Protein AF-A0A8T4VTH8-F1 (afdb_monomer_lite)

Foldseek 3Di:
DDPDPDDDDWDWDDPDPPDTHTPDDDFAKDWDWDDDPPDIDTDIDTPVDDDDDDDRPQWAAEAEFEAEQVRHGDDWDKWKDDPNHTDPDRTHHFAKIKIFTHDPRHTFWIFIATDPHHDYDYWYGHDDDCCLVVQLVVLVVVLVVVCVVCVVPDDLLVNLLSLLLSLLSSLQSDFFKKKWFDDDQKTKIWTAHLVQGWIWIWMDHVRGTGTDTDPDPVVSSVLSPVLNVLSNVLSVLSVVCVVVVDPVSLVVSLVSLVVSLVSCLVVLQVVCCVQPNGQWDWDFGQDDGRRDPDSDRTGMTMYTDSSSVSSVSSSVSSVVSCVVVVVVVVVVVVVVPDDD

pLDDT: mean 85.67, std 11.1, range [41.66, 98.31]

Radius of gyration: 31.16 Å; chains: 1; bounding box: 77×47×112 Å

Sequence (340 aa):
SSQMDTPMLLQADSDGDGRYHYTGLPAGPYTLRIRYKSYLHEQQIDVPAGTVQVTFPAAYTLDIACRNRRGLPQPCSISITRQGRPVETGRLPPGRYHVTASDNGDVIGERDIYVTGDTAIIMVTSRQPLYPLAGTLAVILAAGIALYFMRRRLTLQRVLLVAAMALLLMSPLHAWWQLDGSQGNTDVASHVYLLPAGMVTVGTAPGYTGGSVADLPGLFYTMGTAVAGLVIFAAGLLAAYWLYRRTWLPPLALGVAVAAVVAFTMGMSLASEVLTGDLWGTGTVAISLPGLDGDGSLNASWNPALGFWLAVLGTASLVMAFHGHITAMLGWLRRRIPTF

Structure (mmCIF, N/CA/C/O backbone):
data_AF-A0A8T4VTH8-F1
#
_entry.id   AF-A0A8T4VTH8-F1
#
loop_
_atom_site.group_PDB
_atom_site.id
_atom_site.type_symbol
_atom_site.label_atom_id
_atom_site.label_alt_id
_atom_site.label_comp_id
_atom_site.label_asym_id
_atom_site.label_entity_id
_atom_site.label_seq_id
_atom_site.pdbx_PDB_ins_code
_atom_site.Cartn_x
_atom_site.Cartn_y
_atom_site.Cartn_z
_atom_site.occupancy
_atom_site.B_iso_or_equiv
_atom_site.auth_seq_id
_atom_site.auth_comp_id
_atom_site.auth_asym_id
_atom_site.auth_atom_id
_atom_site.pdbx_PDB_model_num
ATOM 1 N N . SER A 1 1 ? 44.410 -27.448 -48.598 1.00 41.66 1 SER A N 1
ATOM 2 C CA . SER A 1 1 ? 44.704 -26.006 -48.556 1.00 41.66 1 SER A CA 1
ATOM 3 C C . SER A 1 1 ? 44.127 -25.467 -47.261 1.00 41.66 1 SER A C 1
ATOM 5 O O . SER A 1 1 ? 42.921 -25.284 -47.179 1.00 41.66 1 SER A O 1
ATOM 7 N N . SER A 1 2 ? 44.948 -25.397 -46.212 1.00 48.06 2 SER A N 1
ATOM 8 C CA . SER A 1 2 ? 44.557 -25.080 -44.829 1.00 48.06 2 SER A CA 1
ATOM 9 C C . SER A 1 2 ? 45.268 -23.801 -44.382 1.00 48.06 2 SER A C 1
ATOM 11 O O . SER A 1 2 ? 46.246 -23.836 -43.638 1.00 48.06 2 SER A O 1
ATOM 13 N N . GLN A 1 3 ? 44.831 -22.663 -44.910 1.00 47.44 3 GLN A N 1
ATOM 14 C CA . GLN A 1 3 ? 45.305 -21.355 -44.466 1.00 47.44 3 GLN A CA 1
ATOM 15 C C . GLN A 1 3 ? 44.106 -20.436 -44.276 1.00 47.44 3 GLN A C 1
ATOM 17 O O . GLN A 1 3 ? 43.730 -19.714 -45.188 1.00 47.44 3 GLN A O 1
ATOM 22 N N . MET A 1 4 ? 43.490 -20.515 -43.099 1.00 56.03 4 MET A N 1
ATOM 23 C CA . MET A 1 4 ? 42.764 -19.417 -42.452 1.00 56.03 4 MET A CA 1
ATOM 24 C C . MET A 1 4 ? 42.419 -19.864 -41.020 1.00 56.03 4 MET A C 1
ATOM 26 O O . MET A 1 4 ? 41.263 -20.097 -40.698 1.00 56.03 4 MET A O 1
ATOM 30 N N . ASP A 1 5 ? 43.440 -20.041 -40.172 1.00 50.19 5 ASP A N 1
ATOM 31 C CA . ASP A 1 5 ? 43.258 -20.427 -38.755 1.00 50.19 5 ASP A CA 1
ATOM 32 C C . ASP A 1 5 ? 43.567 -19.293 -37.765 1.00 50.19 5 ASP A C 1
ATOM 34 O O . ASP A 1 5 ? 43.412 -19.464 -36.556 1.00 50.19 5 ASP A O 1
ATOM 38 N N . THR A 1 6 ? 43.972 -18.112 -38.241 1.00 52.88 6 THR A N 1
ATOM 39 C CA . THR A 1 6 ? 44.268 -16.988 -37.346 1.00 52.88 6 THR A CA 1
ATOM 40 C C . THR A 1 6 ? 43.103 -15.999 -37.346 1.00 52.88 6 THR A C 1
ATOM 42 O O . THR A 1 6 ? 42.861 -15.360 -38.373 1.00 52.88 6 THR A O 1
ATOM 45 N N . PRO A 1 7 ? 42.369 -15.838 -36.229 1.00 59.19 7 PRO A N 1
ATOM 46 C CA . PRO A 1 7 ? 41.329 -14.823 -36.131 1.00 59.19 7 PRO A CA 1
ATOM 47 C C . PRO A 1 7 ? 41.965 -13.436 -36.273 1.00 59.19 7 PRO A C 1
ATOM 49 O O . PRO A 1 7 ? 42.786 -13.028 -35.454 1.00 59.19 7 PRO A O 1
ATOM 52 N N . MET A 1 8 ? 41.595 -12.712 -37.329 1.00 66.12 8 MET A N 1
ATOM 53 C CA . MET A 1 8 ? 42.010 -11.327 -37.523 1.00 66.12 8 MET A CA 1
ATOM 54 C C . MET A 1 8 ? 41.044 -10.416 -36.766 1.00 66.12 8 MET A C 1
ATOM 56 O O . MET A 1 8 ? 39.855 -10.361 -37.082 1.00 66.12 8 MET A O 1
ATOM 60 N N . LEU A 1 9 ? 41.545 -9.705 -35.756 1.00 67.00 9 LEU A N 1
ATOM 61 C CA . LEU A 1 9 ? 40.767 -8.677 -35.074 1.00 67.00 9 LEU A CA 1
ATOM 62 C C . LEU A 1 9 ? 40.716 -7.432 -35.966 1.00 67.00 9 LEU A C 1
ATOM 64 O O . LEU A 1 9 ? 41.708 -6.720 -36.098 1.00 67.00 9 LEU A O 1
ATOM 68 N N . LEU A 1 10 ? 39.560 -7.178 -36.573 1.00 69.69 10 LEU A N 1
ATOM 69 C CA . LEU A 1 10 ? 39.281 -5.946 -37.306 1.00 69.69 10 LEU A CA 1
ATOM 70 C C . LEU A 1 10 ? 38.538 -4.970 -36.397 1.00 69.69 10 LEU A C 1
ATOM 72 O O . LEU A 1 10 ? 37.578 -5.350 -35.725 1.00 69.69 10 LEU A O 1
ATOM 76 N N . GLN A 1 11 ? 38.971 -3.713 -36.396 1.00 75.00 11 GLN A N 1
ATOM 77 C CA . GLN A 1 11 ? 38.235 -2.622 -35.766 1.00 75.00 11 GLN A CA 1
ATOM 78 C C . GLN A 1 11 ? 37.429 -1.891 -36.835 1.00 75.00 11 GLN A C 1
ATOM 80 O O . GLN A 1 11 ? 37.908 -1.687 -37.948 1.00 75.00 11 GLN A O 1
ATOM 85 N N . ALA A 1 12 ? 36.186 -1.559 -36.502 1.00 82.38 12 ALA A N 1
ATOM 86 C CA . ALA A 1 12 ? 35.329 -0.766 -37.365 1.00 82.38 12 ALA A CA 1
ATOM 87 C C . ALA A 1 12 ? 35.544 0.717 -37.085 1.00 82.38 12 ALA A C 1
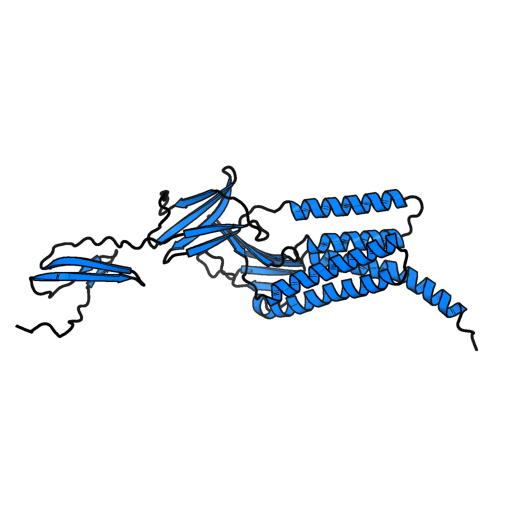ATOM 89 O O . ALA A 1 12 ? 35.584 1.116 -35.918 1.00 82.38 12 ALA A O 1
ATOM 90 N N . ASP A 1 13 ? 35.548 1.523 -38.138 1.00 82.56 13 ASP A N 1
ATOM 91 C CA . ASP A 1 13 ? 35.371 2.961 -38.005 1.00 82.56 13 ASP A CA 1
ATOM 92 C C . ASP A 1 13 ? 33.867 3.240 -37.856 1.00 82.56 13 ASP A C 1
ATOM 94 O O . ASP A 1 13 ? 33.056 2.876 -38.714 1.00 82.56 13 ASP A O 1
ATOM 98 N N . SER A 1 14 ? 33.469 3.810 -36.714 1.00 78.69 14 SER A N 1
ATOM 99 C CA . SER A 1 14 ? 32.072 4.158 -36.426 1.00 78.69 14 SER A CA 1
ATOM 100 C C . SER A 1 14 ? 31.757 5.548 -36.967 1.00 78.69 14 SER A C 1
ATOM 102 O O . SER A 1 14 ? 32.264 6.537 -36.444 1.00 78.69 14 SER A O 1
ATOM 104 N N . ASP A 1 15 ? 30.837 5.624 -37.927 1.00 75.56 15 ASP A N 1
ATOM 105 C CA . ASP A 1 15 ? 30.389 6.880 -38.555 1.00 75.56 15 ASP A CA 1
ATOM 106 C C . ASP A 1 15 ? 29.194 7.533 -37.822 1.00 75.56 15 ASP A C 1
ATOM 108 O O . ASP A 1 15 ? 28.658 8.552 -38.258 1.00 75.56 15 ASP A O 1
ATOM 112 N N . GLY A 1 16 ? 28.742 6.939 -36.709 1.00 68.50 16 GLY A N 1
ATOM 113 C CA . GLY A 1 16 ? 27.515 7.338 -36.009 1.00 68.50 16 GLY A CA 1
ATOM 114 C C . GLY A 1 16 ? 26.250 6.700 -36.605 1.00 68.50 16 GLY A C 1
ATOM 115 O O . GLY A 1 16 ? 26.294 6.014 -37.627 1.00 68.50 16 GLY A O 1
ATOM 116 N N . ASP A 1 17 ? 25.110 6.867 -35.927 1.00 70.88 17 ASP A N 1
ATOM 117 C CA . ASP A 1 17 ? 23.789 6.348 -36.341 1.00 70.88 17 ASP A CA 1
ATOM 118 C C . ASP A 1 17 ? 23.736 4.836 -36.650 1.00 70.88 17 ASP A C 1
ATOM 120 O O . ASP A 1 17 ? 22.959 4.377 -37.485 1.00 70.88 17 ASP A O 1
ATOM 124 N N . GLY A 1 18 ? 24.575 4.037 -35.981 1.00 73.12 18 GLY A N 1
ATOM 125 C CA . GLY A 1 18 ? 24.626 2.584 -36.176 1.00 73.12 18 GLY A CA 1
ATOM 126 C C . GLY A 1 18 ? 25.298 2.137 -37.480 1.00 73.12 18 GLY A C 1
ATOM 127 O O . GLY A 1 18 ? 25.126 0.985 -37.880 1.00 73.12 18 GLY A O 1
ATOM 128 N N . ARG A 1 19 ? 26.062 3.017 -38.143 1.00 82.88 19 ARG A N 1
ATOM 129 C CA . ARG A 1 19 ? 26.871 2.680 -39.322 1.00 82.88 19 ARG A CA 1
ATOM 130 C C . ARG A 1 19 ? 28.311 2.360 -38.930 1.00 82.88 19 ARG A C 1
ATOM 132 O O . ARG A 1 19 ? 28.957 3.119 -38.212 1.00 82.88 19 ARG A O 1
ATOM 139 N N . TYR A 1 20 ? 28.803 1.241 -39.453 1.00 84.81 20 TYR A N 1
ATOM 140 C CA . TYR A 1 20 ? 30.148 0.729 -39.211 1.00 84.81 20 TYR A CA 1
ATOM 141 C C . TYR A 1 20 ? 30.839 0.470 -40.544 1.00 84.81 20 TYR A C 1
ATOM 143 O O . TYR A 1 20 ? 30.285 -0.220 -41.404 1.00 84.81 20 TYR A O 1
ATOM 151 N N . HIS A 1 21 ? 32.041 1.013 -40.707 1.00 86.50 21 HIS A N 1
ATOM 152 C CA . HIS A 1 21 ? 32.856 0.821 -41.896 1.00 86.50 21 HIS A CA 1
ATOM 153 C C . HIS A 1 21 ? 34.046 -0.088 -41.580 1.00 86.50 21 HIS A C 1
ATOM 155 O O . HIS A 1 21 ? 34.779 0.134 -40.619 1.00 86.50 21 HIS A O 1
ATOM 161 N N . TYR A 1 22 ? 34.220 -1.133 -42.390 1.00 85.56 22 TYR A N 1
ATOM 162 C CA . TYR A 1 22 ? 35.311 -2.096 -42.268 1.00 85.56 22 TYR A CA 1
ATOM 163 C C . TYR A 1 22 ? 36.178 -2.033 -43.524 1.00 85.56 22 TYR A C 1
ATOM 165 O O . TYR A 1 22 ? 35.672 -2.189 -44.635 1.00 85.56 22 TYR A O 1
ATOM 173 N N . THR A 1 23 ? 37.484 -1.838 -43.349 1.00 84.75 23 THR A N 1
ATOM 174 C CA . THR A 1 23 ? 38.467 -1.802 -44.442 1.00 84.75 23 THR A CA 1
ATOM 175 C C . THR A 1 23 ? 39.476 -2.948 -44.310 1.00 84.75 23 THR A C 1
ATOM 177 O O . THR A 1 23 ? 39.583 -3.584 -43.263 1.00 84.75 23 THR A O 1
ATOM 180 N N . GLY A 1 24 ? 40.196 -3.263 -45.394 1.00 82.31 24 GLY A N 1
ATOM 181 C CA . GLY A 1 24 ? 41.252 -4.288 -45.374 1.00 82.31 24 GLY A CA 1
ATOM 182 C C . GLY A 1 24 ? 40.765 -5.743 -45.395 1.00 82.31 24 GLY A C 1
ATOM 183 O O . GLY A 1 24 ? 41.539 -6.648 -45.091 1.00 82.31 24 GLY A O 1
ATOM 184 N N . LEU A 1 25 ? 39.503 -5.987 -45.759 1.00 84.06 25 LEU A N 1
ATOM 185 C CA . LEU A 1 25 ? 38.959 -7.333 -45.956 1.00 84.06 25 LEU A CA 1
ATOM 186 C C . LEU A 1 25 ? 39.363 -7.881 -47.342 1.00 84.06 25 LEU A C 1
ATOM 188 O O . LEU A 1 25 ? 39.114 -7.206 -48.346 1.00 84.06 25 LEU A O 1
ATOM 192 N N . PRO A 1 26 ? 39.964 -9.085 -47.432 1.00 85.69 26 PRO A N 1
ATOM 193 C CA . PRO A 1 26 ? 40.165 -9.775 -48.705 1.00 85.69 26 PRO A CA 1
ATOM 194 C C . PRO A 1 26 ? 38.851 -9.977 -49.473 1.00 85.69 26 PRO A C 1
ATOM 196 O O . PRO A 1 26 ? 37.780 -10.073 -48.881 1.00 85.69 26 PRO A O 1
ATOM 199 N N . ALA A 1 27 ? 38.924 -10.059 -50.802 1.00 87.94 27 ALA A N 1
ATOM 200 C CA . ALA A 1 27 ? 37.745 -10.349 -51.611 1.00 87.94 27 ALA A CA 1
ATOM 201 C C . ALA A 1 27 ? 37.334 -11.825 -51.468 1.00 87.94 27 ALA A C 1
ATOM 203 O O . ALA A 1 27 ? 38.181 -12.717 -51.553 1.00 87.94 27 ALA A O 1
ATOM 204 N N . GLY A 1 28 ? 36.042 -12.083 -51.276 1.00 88.81 28 GLY A N 1
ATOM 205 C CA . GLY A 1 28 ? 35.497 -13.430 -51.130 1.00 88.81 28 GLY A CA 1
ATOM 206 C C . GLY A 1 28 ? 34.166 -13.482 -50.371 1.00 88.81 28 GLY A C 1
ATOM 207 O O . GLY A 1 28 ? 33.660 -12.442 -49.947 1.00 88.81 28 GLY A O 1
ATOM 208 N N . PRO A 1 29 ? 33.600 -14.688 -50.195 1.00 88.19 29 PRO A N 1
ATOM 209 C CA . PRO A 1 29 ? 32.389 -14.901 -49.412 1.00 88.19 29 PRO A CA 1
ATOM 210 C C . PRO A 1 29 ? 32.696 -14.897 -47.909 1.00 88.19 29 PRO A C 1
ATOM 212 O O . PRO A 1 29 ? 33.603 -15.586 -47.437 1.00 88.19 29 PRO A O 1
ATOM 215 N N . TYR A 1 30 ? 31.902 -14.153 -47.146 1.00 87.19 30 TYR A N 1
ATOM 216 C CA . TYR A 1 30 ? 31.996 -14.037 -45.694 1.00 87.19 30 TYR A CA 1
ATOM 217 C C . TYR A 1 30 ? 30.654 -14.330 -45.033 1.00 87.19 30 TYR A C 1
ATOM 219 O O . TYR A 1 30 ? 29.592 -13.966 -45.529 1.00 87.19 30 TYR A O 1
ATOM 227 N N . THR A 1 31 ? 30.707 -14.911 -43.835 1.00 87.50 31 THR A N 1
ATOM 228 C CA . THR A 1 31 ? 29.549 -14.987 -42.940 1.00 87.50 31 THR A CA 1
ATOM 229 C C . THR A 1 31 ? 29.622 -13.848 -41.929 1.00 87.50 31 THR A C 1
ATOM 231 O O . THR A 1 31 ? 30.425 -13.881 -40.995 1.00 87.50 31 THR A O 1
ATOM 234 N N . LEU A 1 32 ? 28.772 -12.838 -42.101 1.00 86.62 32 LEU A N 1
ATOM 235 C CA . LEU A 1 32 ? 28.584 -11.769 -41.130 1.00 86.62 32 LEU A CA 1
ATOM 236 C C . LEU A 1 32 ? 27.843 -12.323 -39.913 1.00 86.62 32 LEU A C 1
ATOM 238 O O . LEU A 1 32 ? 26.698 -12.752 -40.033 1.00 86.62 32 LEU A O 1
ATOM 242 N N . ARG A 1 33 ? 28.490 -12.297 -38.744 1.00 85.69 33 ARG A N 1
ATOM 243 C CA . ARG A 1 33 ? 27.917 -12.724 -37.461 1.00 85.69 33 ARG A CA 1
ATOM 244 C C . ARG A 1 33 ? 27.759 -11.531 -36.537 1.00 85.69 33 ARG A C 1
ATOM 246 O O . ARG A 1 33 ? 28.750 -10.952 -36.101 1.00 85.69 33 ARG A O 1
ATOM 253 N N . ILE A 1 34 ? 26.522 -11.194 -36.198 1.00 81.50 34 ILE A N 1
ATOM 254 C CA . ILE A 1 34 ? 26.210 -10.100 -35.276 1.00 81.50 34 ILE A CA 1
ATOM 255 C C . ILE A 1 34 ? 25.543 -10.690 -34.044 1.00 81.50 34 ILE A C 1
ATOM 257 O O . ILE A 1 34 ? 24.504 -11.344 -34.138 1.00 81.50 34 ILE A O 1
ATOM 261 N N . ARG A 1 35 ? 26.148 -10.456 -32.877 1.00 75.56 35 ARG A N 1
ATOM 262 C CA . ARG A 1 35 ? 25.639 -10.937 -31.593 1.00 75.56 35 ARG A CA 1
ATOM 263 C C . ARG A 1 35 ? 25.213 -9.768 -30.714 1.00 75.56 35 ARG A C 1
ATOM 265 O O . ARG A 1 35 ? 26.022 -8.893 -30.426 1.00 75.56 35 ARG A O 1
ATOM 272 N N . TYR A 1 36 ? 23.983 -9.808 -30.213 1.00 72.81 36 TYR A N 1
ATOM 273 C CA . TYR A 1 36 ? 23.517 -8.924 -29.143 1.00 72.81 36 TYR A CA 1
ATOM 274 C C . TYR A 1 36 ? 22.846 -9.761 -28.057 1.00 72.81 36 TYR A C 1
ATOM 276 O O . TYR A 1 36 ? 21.831 -10.418 -28.294 1.00 72.81 36 TYR A O 1
ATOM 284 N N . LYS A 1 37 ? 23.430 -9.750 -26.853 1.00 71.94 37 LYS A N 1
ATOM 285 C CA . LYS A 1 37 ? 23.049 -10.647 -25.750 1.00 71.94 37 LYS A CA 1
ATOM 286 C C . LYS A 1 37 ? 22.968 -12.111 -26.231 1.00 71.94 37 LYS A C 1
ATOM 288 O O . LYS A 1 37 ? 23.992 -12.661 -26.632 1.00 71.94 37 LYS A O 1
ATOM 293 N N . SER A 1 38 ? 21.783 -12.723 -26.188 1.00 66.56 38 SER A N 1
ATOM 294 C CA . SER A 1 38 ? 21.506 -14.105 -26.603 1.00 66.56 38 SER A CA 1
ATOM 295 C C . SER A 1 38 ? 21.157 -14.263 -28.088 1.00 66.56 38 SER A C 1
ATOM 297 O O . SER A 1 38 ? 21.084 -15.392 -28.565 1.00 66.56 38 SER A O 1
ATOM 299 N N . TYR A 1 39 ? 20.949 -13.169 -28.826 1.00 71.00 39 TYR A N 1
ATOM 300 C CA . TYR A 1 39 ? 20.606 -13.216 -30.245 1.00 71.00 39 TYR A CA 1
ATOM 301 C C . TYR A 1 39 ? 21.866 -13.236 -31.103 1.00 71.00 39 TYR A C 1
ATOM 303 O O . TYR A 1 39 ? 22.740 -12.379 -30.954 1.00 71.00 39 TYR A O 1
ATOM 311 N N . LEU A 1 40 ? 21.922 -14.197 -32.023 1.00 79.12 40 LEU A N 1
ATOM 312 C CA . LEU A 1 40 ? 22.928 -14.305 -33.070 1.00 79.12 40 LEU A CA 1
ATOM 313 C C . LEU A 1 40 ? 22.222 -14.176 -34.419 1.00 79.12 40 LEU A C 1
ATOM 315 O O . LEU A 1 40 ? 21.303 -14.937 -34.716 1.00 79.12 40 LEU A O 1
ATOM 319 N N . HIS A 1 41 ? 22.644 -13.206 -35.218 1.00 82.19 41 HIS A N 1
ATOM 320 C CA . HIS A 1 41 ? 22.233 -13.068 -36.605 1.00 82.19 41 HIS A CA 1
ATOM 321 C C . HIS A 1 41 ? 23.410 -13.435 -37.505 1.00 82.19 41 HIS A C 1
ATOM 323 O O . HIS A 1 41 ? 24.512 -12.916 -37.313 1.00 82.19 41 HIS A O 1
ATOM 329 N N . GLU A 1 42 ? 23.174 -14.333 -38.459 1.00 88.31 42 GLU A N 1
ATOM 330 C CA . GLU A 1 42 ? 24.159 -14.745 -39.456 1.00 88.31 42 GLU A CA 1
ATOM 331 C C . GLU A 1 42 ? 23.629 -14.431 -40.857 1.00 88.31 42 GLU A C 1
ATOM 333 O O . GLU A 1 42 ? 22.505 -14.806 -41.192 1.00 88.31 42 GLU A O 1
ATOM 338 N N . GLN A 1 43 ? 24.436 -13.762 -41.678 1.00 88.31 43 GLN A N 1
ATOM 339 C CA . GLN A 1 43 ? 24.115 -13.469 -43.074 1.00 88.31 43 GLN A CA 1
ATOM 340 C C . GLN A 1 43 ? 25.351 -13.693 -43.947 1.00 88.31 43 GLN A C 1
ATOM 342 O O . GLN A 1 43 ? 26.456 -13.303 -43.574 1.00 88.31 43 GLN A O 1
ATOM 347 N N . GLN A 1 44 ? 25.174 -14.307 -45.117 1.00 88.88 44 GLN A N 1
ATOM 348 C CA . GLN A 1 44 ? 26.241 -14.394 -46.115 1.00 88.88 44 GLN A CA 1
ATOM 349 C C . GLN A 1 44 ? 26.367 -13.057 -46.853 1.00 88.88 44 GLN A C 1
ATOM 351 O O . GLN A 1 44 ? 25.362 -12.496 -47.295 1.00 88.88 44 GLN A O 1
ATOM 356 N N . ILE A 1 45 ? 27.592 -12.552 -46.970 1.00 89.62 45 ILE A N 1
ATOM 357 C CA . ILE A 1 45 ? 27.935 -11.344 -47.720 1.00 89.62 45 ILE A CA 1
ATOM 358 C C . ILE A 1 45 ? 29.137 -11.639 -48.618 1.00 89.62 45 ILE A C 1
ATOM 360 O O . ILE A 1 45 ? 30.034 -12.379 -48.223 1.00 89.62 45 ILE A O 1
ATOM 364 N N . ASP A 1 46 ? 29.187 -11.022 -49.791 1.00 89.25 46 ASP A N 1
ATOM 365 C CA . ASP A 1 46 ? 30.350 -11.095 -50.674 1.00 89.25 46 ASP A CA 1
ATOM 366 C C . ASP A 1 46 ? 31.137 -9.792 -50.583 1.00 89.25 46 ASP A C 1
ATOM 368 O O . ASP A 1 46 ? 30.597 -8.715 -50.827 1.00 89.25 46 ASP A O 1
ATOM 372 N N . VAL A 1 47 ? 32.414 -9.876 -50.216 1.00 88.38 47 VAL A N 1
ATOM 373 C CA . VAL A 1 47 ? 33.325 -8.728 -50.180 1.00 88.38 47 VAL A CA 1
ATOM 374 C C . VAL A 1 47 ? 34.090 -8.668 -51.509 1.00 88.38 47 VAL A C 1
ATOM 376 O O . VAL A 1 47 ? 34.624 -9.693 -51.936 1.00 88.38 47 VAL A O 1
ATOM 379 N N . PRO A 1 48 ? 34.201 -7.501 -52.170 1.00 83.31 48 PRO A N 1
ATOM 380 C CA . PRO A 1 48 ? 33.704 -6.191 -51.750 1.00 83.31 48 PRO A CA 1
ATOM 381 C C . PRO A 1 48 ? 32.179 -6.065 -51.875 1.00 83.31 48 PRO A C 1
ATOM 383 O O . PRO A 1 48 ? 31.613 -6.228 -52.953 1.00 83.31 48 PRO A O 1
ATOM 386 N N . ALA A 1 49 ? 31.534 -5.699 -50.768 1.00 75.62 49 ALA A N 1
ATOM 387 C CA . ALA A 1 49 ? 30.135 -5.295 -50.734 1.00 75.62 49 ALA A CA 1
ATOM 388 C C . ALA A 1 49 ? 30.059 -3.764 -50.695 1.00 75.62 49 ALA A C 1
ATOM 390 O O . ALA A 1 49 ? 30.962 -3.105 -50.181 1.00 75.62 49 ALA A O 1
ATOM 391 N N . GLY A 1 50 ? 28.960 -3.200 -51.198 1.00 80.56 50 GLY A N 1
ATOM 392 C CA . GLY A 1 50 ? 28.580 -1.824 -50.876 1.00 80.56 50 GLY A CA 1
ATOM 393 C C . GLY A 1 50 ? 28.075 -1.721 -49.430 1.00 80.56 50 GLY A C 1
ATOM 394 O O . GLY A 1 50 ? 28.632 -2.299 -48.501 1.00 80.56 50 GLY A O 1
ATOM 395 N N . THR A 1 51 ? 26.964 -1.021 -49.216 1.00 81.94 51 THR A N 1
ATOM 396 C CA . THR A 1 51 ? 26.316 -0.969 -47.898 1.00 81.94 51 THR A CA 1
ATOM 397 C C . THR A 1 51 ? 25.454 -2.209 -47.664 1.00 81.94 51 THR A C 1
ATOM 399 O O . THR A 1 51 ? 24.468 -2.424 -48.368 1.00 81.94 51 THR A O 1
ATOM 402 N N . VAL A 1 52 ? 25.782 -2.997 -46.638 1.00 82.94 52 VAL A N 1
ATOM 403 C CA . VAL A 1 52 ? 24.935 -4.102 -46.168 1.00 82.94 52 VAL A CA 1
ATOM 404 C C . VAL A 1 52 ? 23.996 -3.576 -45.085 1.00 82.94 52 VAL A C 1
ATOM 406 O O . VAL A 1 52 ? 24.440 -3.146 -44.024 1.00 82.94 52 VAL A O 1
ATOM 409 N N . GLN A 1 53 ? 22.690 -3.599 -45.354 1.00 81.25 53 GLN A N 1
ATOM 410 C CA . GLN A 1 53 ? 21.667 -3.250 -44.368 1.00 81.25 53 GLN A CA 1
ATOM 411 C C . GLN A 1 53 ? 21.336 -4.477 -43.522 1.00 81.25 53 GLN A C 1
ATOM 413 O O . GLN A 1 53 ? 20.794 -5.454 -44.035 1.00 81.25 53 GLN A O 1
ATOM 418 N N . VAL A 1 54 ? 21.633 -4.414 -42.225 1.00 76.25 54 VAL A N 1
ATOM 419 C CA . VAL A 1 54 ? 21.291 -5.480 -41.280 1.00 76.25 54 VAL A CA 1
ATOM 420 C C . VAL A 1 54 ? 20.139 -5.016 -40.401 1.00 76.25 54 VAL A C 1
ATOM 422 O O . VAL A 1 54 ? 20.274 -4.070 -39.629 1.00 76.25 54 VAL A O 1
ATOM 425 N N . THR A 1 55 ? 19.006 -5.714 -40.479 1.00 73.19 55 THR A N 1
ATOM 426 C CA . THR A 1 55 ? 17.898 -5.516 -39.536 1.00 73.19 55 THR A CA 1
ATOM 427 C C . THR A 1 55 ? 18.027 -6.520 -38.404 1.00 73.19 55 THR A C 1
ATOM 429 O O . THR A 1 55 ? 17.968 -7.727 -38.630 1.00 73.19 55 THR A O 1
ATOM 432 N N . PHE A 1 56 ? 18.200 -6.034 -37.176 1.00 70.44 56 PHE A N 1
ATOM 433 C CA . PHE A 1 56 ? 18.346 -6.919 -36.029 1.00 70.44 56 PHE A CA 1
ATOM 434 C C . PHE A 1 56 ? 16.984 -7.523 -35.631 1.00 70.44 56 PHE A C 1
ATOM 436 O O . PHE A 1 56 ? 16.074 -6.767 -35.289 1.00 70.44 56 PHE A O 1
ATOM 443 N N . PRO A 1 57 ? 16.813 -8.860 -35.646 1.00 70.62 57 PRO A N 1
ATOM 444 C CA . PRO A 1 57 ? 15.502 -9.493 -35.487 1.00 70.62 57 PRO A CA 1
ATOM 445 C C . PRO A 1 57 ? 15.066 -9.655 -34.025 1.00 70.62 57 PRO A C 1
ATOM 447 O O . PRO A 1 57 ? 14.053 -10.306 -33.770 1.00 70.62 57 PRO A O 1
ATOM 450 N N . ALA A 1 58 ? 15.828 -9.138 -33.053 1.00 76.50 58 ALA A N 1
ATOM 451 C CA . ALA A 1 58 ? 15.469 -9.305 -31.650 1.00 76.50 58 ALA A CA 1
ATOM 452 C C . ALA A 1 58 ? 14.113 -8.666 -31.380 1.00 76.50 58 ALA A C 1
ATOM 454 O O . ALA A 1 58 ? 13.923 -7.472 -31.597 1.00 76.50 58 ALA A O 1
ATOM 455 N N . ALA A 1 59 ? 13.190 -9.486 -30.901 1.00 82.88 59 ALA A N 1
ATOM 456 C CA . ALA A 1 59 ? 11.844 -9.084 -30.571 1.00 82.88 59 ALA A CA 1
ATOM 457 C C . ALA A 1 59 ? 11.489 -9.738 -29.238 1.00 82.88 59 ALA A C 1
ATOM 459 O O . ALA A 1 59 ? 11.604 -10.955 -29.085 1.00 82.88 59 ALA A O 1
ATOM 460 N N . TYR A 1 60 ? 11.096 -8.916 -28.277 1.00 86.50 60 TYR A N 1
ATOM 461 C CA . TYR A 1 60 ? 10.884 -9.304 -26.893 1.00 86.50 60 TYR A CA 1
ATOM 462 C C . TYR A 1 60 ? 9.418 -9.179 -26.511 1.00 86.50 60 TYR A C 1
ATOM 464 O O . TYR A 1 60 ? 8.701 -8.327 -27.040 1.00 86.50 60 TYR A O 1
ATOM 472 N N . THR A 1 61 ? 8.966 -10.018 -25.589 1.00 87.94 61 THR A N 1
ATOM 473 C CA . THR A 1 61 ? 7.626 -9.897 -25.016 1.00 87.94 61 THR A CA 1
ATOM 474 C C . THR A 1 61 ? 7.614 -8.849 -23.914 1.00 87.94 61 THR A C 1
ATOM 476 O O . THR A 1 61 ? 8.513 -8.812 -23.073 1.00 87.94 61 THR A O 1
ATOM 479 N N . LEU A 1 62 ? 6.566 -8.032 -23.901 1.00 88.94 62 LEU A N 1
ATOM 480 C CA . LEU A 1 62 ? 6.295 -7.080 -22.837 1.00 88.94 62 LEU A CA 1
ATOM 481 C C . LEU A 1 62 ? 4.982 -7.463 -22.158 1.00 88.94 62 LEU A C 1
ATOM 483 O O . LEU A 1 62 ? 3.915 -7.281 -22.740 1.00 88.94 62 LEU A O 1
ATOM 487 N N . ASP A 1 63 ? 5.076 -7.992 -20.943 1.00 89.31 63 ASP A N 1
ATOM 488 C CA . ASP A 1 63 ? 3.910 -8.313 -20.120 1.00 89.31 63 ASP A CA 1
ATOM 489 C C . ASP A 1 63 ? 3.637 -7.165 -19.141 1.00 89.31 63 ASP A C 1
ATOM 491 O O . ASP A 1 63 ? 4.541 -6.708 -18.436 1.00 89.31 63 ASP A O 1
ATOM 495 N N . ILE A 1 64 ? 2.405 -6.655 -19.123 1.00 89.12 64 ILE A N 1
ATOM 496 C CA . ILE A 1 64 ? 2.024 -5.472 -18.344 1.00 89.12 64 ILE A CA 1
ATOM 497 C C . ILE A 1 64 ? 0.841 -5.824 -17.454 1.00 89.12 64 ILE A C 1
ATOM 499 O O . ILE A 1 64 ? -0.287 -5.977 -17.919 1.00 89.12 64 ILE A O 1
ATOM 503 N N . ALA A 1 65 ? 1.085 -5.864 -16.147 1.00 91.06 65 ALA A N 1
ATOM 504 C CA . ALA A 1 65 ? 0.042 -6.054 -15.151 1.00 91.06 65 ALA A CA 1
ATOM 505 C C . ALA A 1 65 ? -0.365 -4.713 -14.528 1.00 91.06 65 ALA A C 1
ATOM 507 O O . ALA A 1 65 ? 0.441 -4.051 -13.867 1.00 91.06 65 ALA A O 1
ATOM 508 N N . CYS A 1 66 ? -1.634 -4.333 -14.670 1.00 91.12 66 CYS A N 1
ATOM 509 C CA . CYS A 1 66 ? -2.174 -3.141 -14.021 1.00 91.12 66 CYS A CA 1
ATOM 510 C C . CYS A 1 66 ? -2.561 -3.394 -12.566 1.00 91.12 66 CYS A C 1
ATOM 512 O O . CYS A 1 66 ? -3.222 -4.381 -12.225 1.00 91.12 66 CYS A O 1
ATOM 514 N N . ARG A 1 67 ? -2.186 -2.448 -11.703 1.00 91.75 67 ARG A N 1
ATOM 515 C CA . ARG A 1 67 ? -2.527 -2.420 -10.281 1.00 91.75 67 ARG A CA 1
ATOM 516 C C . ARG A 1 67 ? -3.138 -1.073 -9.901 1.00 91.75 67 ARG A C 1
ATOM 518 O O . ARG A 1 67 ? -2.781 -0.035 -10.451 1.00 91.75 67 ARG A O 1
ATOM 525 N N . ASN A 1 68 ? -4.065 -1.070 -8.953 1.00 91.12 68 ASN A N 1
ATOM 526 C CA . ASN A 1 68 ? -4.606 0.175 -8.393 1.00 91.12 68 ASN A CA 1
ATOM 527 C C . ASN A 1 68 ? -3.644 0.804 -7.364 1.00 91.12 68 ASN A C 1
ATOM 529 O O . ASN A 1 68 ? -2.615 0.212 -7.036 1.00 91.12 68 ASN A O 1
ATOM 533 N N . ARG A 1 69 ? -4.003 1.959 -6.782 1.00 88.56 69 ARG A N 1
ATOM 534 C CA . ARG A 1 69 ? -3.206 2.663 -5.749 1.00 88.56 69 ARG A CA 1
ATOM 535 C C . ARG A 1 69 ? -2.915 1.859 -4.469 1.00 88.56 69 ARG A C 1
ATOM 537 O O . ARG A 1 69 ? -2.186 2.334 -3.608 1.00 88.56 69 ARG A O 1
ATOM 544 N N . ARG A 1 70 ? -3.471 0.652 -4.320 1.00 89.12 70 ARG A N 1
ATOM 545 C CA . ARG A 1 70 ? -3.175 -0.290 -3.225 1.00 89.12 70 ARG A CA 1
ATOM 546 C C . ARG A 1 70 ? -2.454 -1.560 -3.668 1.00 89.12 70 ARG A C 1
ATOM 548 O O . ARG A 1 70 ? -2.343 -2.498 -2.887 1.00 89.12 70 ARG A O 1
ATOM 555 N N . GLY A 1 71 ? -1.987 -1.622 -4.913 1.00 87.19 71 GLY A N 1
ATOM 556 C CA . GLY A 1 71 ? -1.258 -2.781 -5.430 1.00 87.19 71 GLY A CA 1
ATOM 557 C C . GLY A 1 71 ? -2.146 -3.984 -5.778 1.00 87.19 71 GLY A C 1
ATOM 558 O O . GLY A 1 71 ? -1.634 -5.065 -6.081 1.00 87.19 71 GLY A O 1
ATOM 559 N N . LEU A 1 72 ? -3.475 -3.829 -5.772 1.00 89.62 72 LEU A N 1
ATOM 560 C CA . LEU A 1 72 ? -4.398 -4.903 -6.151 1.00 89.62 72 LEU A CA 1
ATOM 561 C C . LEU A 1 72 ? -4.554 -4.990 -7.678 1.00 89.62 72 LEU A C 1
ATOM 563 O O . LEU A 1 72 ? -4.565 -3.939 -8.325 1.00 89.62 72 LEU A O 1
ATOM 567 N N . PRO A 1 73 ? -4.699 -6.204 -8.252 1.00 91.12 73 PRO A N 1
ATOM 568 C CA . PRO A 1 73 ? -4.985 -6.393 -9.674 1.00 91.12 73 PRO A CA 1
ATOM 569 C C . PRO A 1 73 ? -6.225 -5.623 -10.114 1.00 91.12 73 PRO A C 1
ATOM 571 O O . PRO A 1 73 ? -7.236 -5.619 -9.410 1.00 91.12 73 PRO A O 1
ATOM 574 N N . GLN A 1 74 ? -6.157 -5.015 -11.293 1.00 89.44 74 GLN A N 1
ATOM 575 C CA . GLN A 1 74 ? -7.320 -4.423 -11.945 1.00 89.44 74 GLN A CA 1
ATOM 576 C C . GLN A 1 74 ? -7.221 -4.572 -13.470 1.00 89.44 74 GLN A C 1
ATOM 578 O O . GLN A 1 74 ? -6.106 -4.597 -14.002 1.00 89.44 74 GLN A O 1
ATOM 583 N N . PRO A 1 75 ? -8.358 -4.642 -14.179 1.00 89.75 75 PRO A N 1
ATOM 584 C CA . PRO A 1 75 ? -8.361 -4.591 -15.634 1.00 89.75 75 PRO A CA 1
ATOM 585 C C . PRO A 1 75 ? -7.934 -3.203 -16.129 1.00 89.75 75 PRO A C 1
ATOM 587 O O . PRO A 1 75 ? -8.215 -2.189 -15.490 1.00 89.75 75 PRO A O 1
ATOM 590 N N . CYS A 1 76 ? -7.254 -3.166 -17.269 1.00 89.75 76 CYS A N 1
ATOM 591 C CA . CYS A 1 76 ? -6.909 -1.948 -17.995 1.00 89.75 76 CYS A CA 1
ATOM 592 C C . CYS A 1 76 ? -6.694 -2.289 -19.475 1.00 89.75 76 CYS A C 1
ATOM 594 O O . CYS A 1 76 ? -6.353 -3.424 -19.813 1.00 89.75 76 CYS A O 1
ATOM 596 N N . SER A 1 77 ? -6.878 -1.304 -20.348 1.00 91.38 77 SER A N 1
ATOM 597 C CA . SER A 1 77 ? -6.472 -1.368 -21.748 1.00 91.38 77 SER A CA 1
ATOM 598 C C . SER A 1 77 ? -5.092 -0.738 -21.895 1.00 91.38 77 SER A C 1
ATOM 600 O O . SER A 1 77 ? -4.854 0.359 -21.389 1.00 91.38 77 SER A O 1
ATOM 602 N N . ILE A 1 78 ? -4.179 -1.427 -22.570 1.00 90.81 78 ILE A N 1
ATOM 603 C CA . ILE A 1 78 ? -2.800 -0.982 -22.759 1.00 90.81 78 ILE A CA 1
ATOM 604 C C . ILE A 1 78 ? -2.607 -0.541 -24.206 1.00 90.81 78 ILE A C 1
ATOM 606 O O . ILE A 1 78 ? -2.859 -1.314 -25.129 1.00 90.81 78 ILE A O 1
ATOM 610 N N . SER A 1 79 ? -2.085 0.667 -24.402 1.00 91.50 79 SER A N 1
ATOM 611 C CA . SER A 1 79 ? -1.579 1.134 -25.692 1.00 91.50 79 SER A CA 1
ATOM 612 C C . SER A 1 79 ? -0.083 1.403 -25.603 1.00 91.50 79 SER A C 1
ATOM 614 O O . SER A 1 79 ? 0.381 2.105 -24.704 1.00 91.50 79 SER A O 1
ATOM 616 N N . ILE A 1 80 ? 0.670 0.856 -26.553 1.00 92.12 80 ILE A N 1
ATOM 617 C CA . ILE A 1 80 ? 2.122 1.011 -26.634 1.00 92.12 80 ILE A CA 1
ATOM 618 C C . ILE A 1 80 ? 2.430 1.848 -27.867 1.00 92.12 80 ILE A C 1
ATOM 620 O O . ILE A 1 80 ? 1.979 1.537 -28.970 1.00 92.12 80 ILE A O 1
ATOM 624 N N . THR A 1 81 ? 3.224 2.899 -27.689 1.00 90.94 81 THR A N 1
ATOM 625 C CA . THR A 1 81 ? 3.695 3.734 -28.790 1.00 90.94 81 THR A CA 1
ATOM 626 C C . THR A 1 81 ? 5.216 3.809 -28.811 1.00 90.94 81 THR A C 1
ATOM 628 O O . THR A 1 81 ? 5.893 3.755 -27.782 1.00 90.94 81 THR A O 1
ATOM 631 N N . ARG A 1 82 ? 5.778 3.928 -30.013 1.00 89.69 82 ARG A N 1
ATOM 632 C CA . ARG A 1 82 ? 7.200 4.186 -30.243 1.0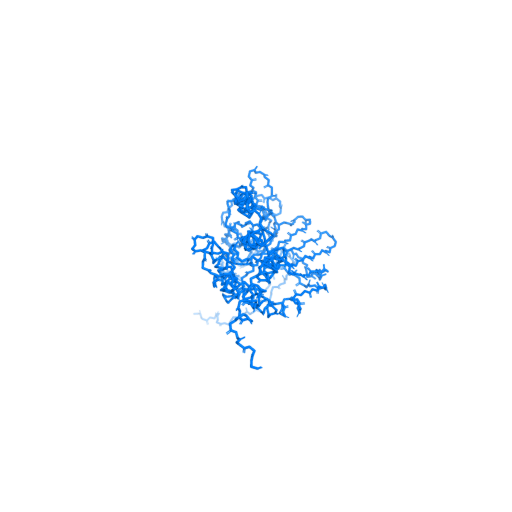0 89.69 82 ARG A CA 1
ATOM 633 C C . ARG A 1 82 ? 7.314 5.420 -31.123 1.00 89.69 82 ARG A C 1
ATOM 635 O O . ARG A 1 82 ? 6.784 5.425 -32.230 1.00 89.69 82 ARG A O 1
ATOM 642 N N . GLN A 1 83 ? 7.975 6.468 -30.626 1.00 85.31 83 GLN A N 1
ATOM 643 C CA . GLN A 1 83 ? 8.084 7.761 -31.327 1.00 85.31 83 GLN A CA 1
ATOM 644 C C . GLN A 1 83 ? 6.708 8.312 -31.770 1.00 85.31 83 GLN A C 1
ATOM 646 O O . GLN A 1 83 ? 6.544 8.791 -32.889 1.00 85.31 83 GLN A O 1
ATOM 651 N N . GLY A 1 84 ? 5.691 8.170 -30.910 1.00 82.69 84 GLY A N 1
ATOM 652 C CA . GLY A 1 84 ? 4.322 8.631 -31.172 1.00 82.69 84 GLY A CA 1
ATOM 653 C C . GLY A 1 84 ? 3.499 7.763 -32.131 1.00 82.69 84 GLY A C 1
ATOM 654 O O . GLY A 1 84 ? 2.343 8.085 -32.386 1.00 82.69 84 GLY A O 1
ATOM 655 N N . ARG A 1 85 ? 4.048 6.659 -32.658 1.00 86.62 85 ARG A N 1
ATOM 656 C CA . ARG A 1 85 ? 3.309 5.718 -33.515 1.00 86.62 85 ARG A CA 1
ATOM 657 C C . ARG A 1 85 ? 2.870 4.486 -32.721 1.00 86.62 85 ARG A C 1
ATOM 659 O O . ARG A 1 85 ? 3.694 3.957 -31.969 1.00 86.62 85 ARG A O 1
ATOM 666 N N . PRO A 1 86 ? 1.619 4.015 -32.872 1.00 87.62 86 PRO A N 1
ATOM 667 C CA . PRO A 1 86 ? 1.149 2.814 -32.193 1.00 87.62 86 PRO A CA 1
ATOM 668 C C . PRO A 1 86 ? 1.915 1.581 -32.676 1.00 87.62 86 PRO A C 1
ATOM 670 O O . PRO A 1 86 ? 2.252 1.464 -33.856 1.00 87.62 86 PRO A O 1
ATOM 673 N N . VAL A 1 87 ? 2.197 0.668 -31.749 1.00 86.88 87 VAL A N 1
ATOM 674 C CA . VAL A 1 87 ? 2.830 -0.621 -32.035 1.00 86.88 87 VAL A CA 1
ATOM 675 C C . VAL A 1 87 ? 1.815 -1.719 -31.746 1.00 86.88 87 VAL A C 1
ATOM 677 O O . VAL A 1 87 ? 1.464 -1.956 -30.596 1.00 86.88 87 VAL A O 1
ATOM 680 N N . GLU A 1 88 ? 1.332 -2.378 -32.797 1.00 75.75 88 GLU A N 1
ATOM 681 C CA . GLU A 1 88 ? 0.289 -3.412 -32.692 1.00 75.75 88 GLU A CA 1
ATOM 682 C C . GLU A 1 88 ? 0.856 -4.822 -32.447 1.00 75.75 88 GLU A C 1
ATOM 684 O O . GLU A 1 88 ? 0.114 -5.779 -32.235 1.00 75.75 88 GLU A O 1
ATOM 689 N N . THR A 1 89 ? 2.182 -4.985 -32.478 1.00 67.94 89 THR A N 1
ATOM 690 C CA . THR A 1 89 ? 2.828 -6.295 -32.368 1.00 67.94 89 THR A CA 1
ATOM 691 C C . THR A 1 89 ? 3.087 -6.678 -30.911 1.00 67.94 89 THR A C 1
ATOM 693 O O . THR A 1 89 ? 3.764 -5.960 -30.181 1.00 67.94 89 THR A O 1
ATOM 696 N N . GLY A 1 90 ? 2.655 -7.879 -30.504 1.00 70.75 90 GLY A N 1
ATOM 697 C CA . GLY A 1 90 ? 2.944 -8.446 -29.172 1.00 70.75 90 GLY A CA 1
ATOM 698 C C . GLY A 1 90 ? 4.428 -8.746 -28.903 1.00 70.75 90 GLY A C 1
ATOM 699 O O . GLY A 1 90 ? 4.793 -9.148 -27.800 1.00 70.75 90 GLY A O 1
ATOM 700 N N . ARG A 1 91 ? 5.293 -8.553 -29.906 1.00 83.19 91 ARG A N 1
ATOM 701 C CA . ARG A 1 91 ? 6.748 -8.582 -29.763 1.00 83.19 91 ARG A CA 1
ATOM 702 C C . ARG A 1 91 ? 7.339 -7.243 -30.174 1.00 83.19 91 ARG A C 1
ATOM 704 O O . ARG A 1 91 ? 7.035 -6.732 -31.253 1.00 83.19 91 ARG A O 1
ATOM 711 N N . LEU A 1 92 ? 8.192 -6.708 -29.312 1.00 87.31 92 LEU A N 1
ATOM 712 C CA . LEU A 1 92 ? 8.772 -5.379 -29.428 1.00 87.31 92 LEU A CA 1
ATOM 713 C C . LEU A 1 92 ? 10.286 -5.487 -29.628 1.00 87.31 92 LEU A C 1
ATOM 715 O O . LEU A 1 92 ? 10.953 -6.153 -28.832 1.00 87.31 92 LEU A O 1
ATOM 719 N N . PRO A 1 93 ? 10.870 -4.840 -30.649 1.00 86.69 93 PRO A N 1
ATOM 720 C CA . PRO A 1 93 ? 12.319 -4.744 -30.741 1.00 86.69 93 PRO A CA 1
ATOM 721 C C . PRO A 1 93 ? 12.900 -3.925 -29.583 1.00 86.69 93 PRO A C 1
ATOM 723 O O . PRO A 1 93 ? 12.190 -3.105 -28.995 1.00 86.69 93 PRO A O 1
ATOM 726 N N . PRO A 1 94 ? 14.185 -4.099 -29.241 1.00 85.81 94 PRO A N 1
ATOM 727 C CA . PRO A 1 94 ? 14.791 -3.314 -28.179 1.00 85.81 94 PRO A CA 1
ATOM 728 C C . PRO A 1 94 ? 14.719 -1.805 -28.462 1.00 85.81 94 PRO A C 1
ATOM 730 O O . PRO A 1 94 ? 14.913 -1.351 -29.594 1.00 85.81 94 PRO A O 1
ATOM 733 N N . GLY A 1 95 ? 14.409 -1.021 -27.431 1.00 86.88 95 GLY A N 1
ATOM 734 C CA . GLY A 1 95 ? 14.230 0.424 -27.546 1.00 86.88 95 GLY A CA 1
ATOM 735 C C . GLY A 1 95 ? 13.356 1.033 -26.452 1.00 86.88 95 GLY A C 1
ATOM 736 O O . GLY A 1 95 ? 12.860 0.339 -25.564 1.00 86.88 95 GLY A O 1
ATOM 737 N N . ARG A 1 96 ? 13.176 2.356 -26.534 1.00 88.56 96 ARG A N 1
ATOM 738 C CA . ARG A 1 96 ? 12.289 3.133 -25.659 1.00 88.56 96 ARG A CA 1
ATOM 739 C C . ARG A 1 96 ? 10.862 3.114 -26.207 1.00 88.56 96 ARG A C 1
ATOM 741 O O . ARG A 1 96 ? 10.658 3.376 -27.394 1.00 88.56 96 ARG A O 1
ATOM 748 N N . TYR A 1 97 ? 9.904 2.832 -25.335 1.00 90.94 97 TYR A N 1
ATOM 749 C CA . TYR A 1 97 ? 8.475 2.810 -25.632 1.00 90.94 97 TYR A CA 1
ATOM 750 C C . TYR A 1 97 ? 7.725 3.654 -24.616 1.00 90.94 97 TYR A C 1
ATOM 752 O O . TYR A 1 97 ? 8.081 3.647 -23.441 1.00 90.94 97 TYR A O 1
ATOM 760 N N . HIS A 1 98 ? 6.672 4.319 -25.072 1.00 91.31 98 HIS A N 1
ATOM 761 C CA . HIS A 1 98 ? 5.724 5.005 -24.211 1.00 91.31 98 HIS A CA 1
ATOM 762 C C . HIS A 1 98 ? 4.490 4.119 -24.048 1.00 91.31 98 HIS A C 1
ATOM 764 O O . HIS A 1 98 ? 3.858 3.728 -25.036 1.00 91.31 98 HIS A O 1
ATOM 770 N N . VAL A 1 99 ? 4.190 3.750 -22.808 1.00 91.19 99 VAL A N 1
ATOM 771 C CA . VAL A 1 99 ? 3.091 2.848 -22.461 1.00 91.19 99 VAL A CA 1
ATOM 772 C C . VAL A 1 99 ? 2.029 3.638 -21.727 1.00 91.19 99 VAL A C 1
ATOM 774 O O . VAL A 1 99 ? 2.310 4.220 -20.682 1.00 91.19 99 VAL A O 1
ATOM 777 N N . THR A 1 100 ? 0.804 3.574 -22.230 1.00 92.00 100 THR A N 1
ATOM 778 C CA . THR A 1 100 ? -0.363 4.219 -21.633 1.00 92.00 100 THR A CA 1
ATOM 779 C C . THR A 1 100 ? -1.370 3.143 -21.236 1.00 92.00 100 THR A C 1
ATOM 781 O O . THR A 1 100 ? -1.744 2.296 -22.048 1.00 92.00 100 THR A O 1
ATOM 784 N N . ALA A 1 101 ? -1.803 3.160 -19.979 1.00 91.94 101 ALA A N 1
ATOM 785 C CA . ALA A 1 101 ? -2.919 2.375 -19.478 1.00 91.94 101 ALA A CA 1
ATOM 786 C C . ALA A 1 101 ? -4.172 3.245 -19.418 1.00 91.94 101 ALA A C 1
ATOM 788 O O . ALA A 1 101 ? -4.166 4.335 -18.844 1.00 91.94 101 ALA A O 1
ATOM 789 N N . SER A 1 102 ? -5.261 2.724 -19.967 1.00 91.31 102 SER A N 1
ATOM 790 C CA . SER A 1 102 ? -6.563 3.376 -19.992 1.00 91.31 102 SER A CA 1
ATOM 791 C C . SER A 1 102 ? -7.656 2.486 -19.409 1.00 91.31 102 SER A C 1
ATOM 793 O O . SER A 1 102 ? -7.573 1.257 -19.440 1.00 91.31 102 SER A O 1
ATOM 795 N N . ASP A 1 103 ? -8.690 3.111 -18.862 1.00 89.12 103 ASP A N 1
ATOM 796 C CA . ASP A 1 103 ? -9.898 2.451 -18.372 1.00 89.12 103 ASP A CA 1
ATOM 797 C C . ASP A 1 103 ? -11.107 3.288 -18.792 1.00 89.12 103 ASP A C 1
ATOM 799 O O . ASP A 1 103 ? -11.190 4.469 -18.474 1.00 89.12 103 ASP A O 1
ATOM 803 N N . ASN A 1 104 ? -12.015 2.694 -19.570 1.00 85.44 104 ASN A N 1
ATOM 804 C CA . ASN A 1 104 ? -13.152 3.378 -20.204 1.00 85.44 104 ASN A CA 1
ATOM 805 C C . ASN A 1 104 ? -12.787 4.658 -20.989 1.00 85.44 104 ASN A C 1
ATOM 807 O O . ASN A 1 104 ? -13.596 5.574 -21.088 1.00 85.44 104 ASN A O 1
ATOM 811 N N . GLY A 1 105 ? -11.582 4.708 -21.568 1.00 82.75 105 GLY A N 1
ATOM 812 C CA . GLY A 1 105 ? -11.087 5.849 -22.347 1.00 82.75 105 GLY A CA 1
ATOM 813 C C . GLY A 1 105 ? -10.288 6.878 -21.542 1.00 82.75 105 GLY A C 1
ATOM 814 O O . GLY A 1 105 ? -9.583 7.679 -22.149 1.00 82.75 105 GLY A O 1
ATOM 815 N N . ASP A 1 106 ? -10.312 6.812 -20.209 1.00 88.44 106 ASP A N 1
ATOM 816 C CA . ASP A 1 106 ? -9.516 7.691 -19.352 1.00 88.44 106 ASP A CA 1
ATOM 817 C C . ASP A 1 106 ? -8.112 7.119 -19.146 1.00 88.44 106 ASP A C 1
ATOM 819 O O . ASP A 1 106 ? -7.955 5.934 -18.840 1.00 88.44 106 ASP A O 1
ATOM 823 N N . VAL A 1 107 ? -7.081 7.959 -19.273 1.00 88.38 107 VAL A N 1
ATOM 824 C CA . VAL A 1 107 ? -5.696 7.572 -18.971 1.00 88.38 107 VAL A CA 1
ATOM 825 C C . VAL A 1 107 ? -5.532 7.445 -17.458 1.00 88.38 107 VAL A C 1
ATOM 827 O O . VAL A 1 107 ? -5.638 8.417 -16.712 1.00 88.38 107 VAL A O 1
ATOM 830 N N . ILE A 1 108 ? -5.268 6.224 -17.000 1.00 89.31 108 ILE A N 1
ATOM 831 C CA . ILE A 1 108 ? -5.100 5.888 -15.579 1.00 89.31 108 ILE A CA 1
ATOM 832 C C . ILE A 1 108 ? -3.639 5.625 -15.198 1.00 89.31 108 ILE A C 1
ATOM 834 O O . ILE A 1 108 ? -3.333 5.483 -14.012 1.00 89.31 108 ILE A O 1
ATOM 838 N N . GLY A 1 109 ? -2.743 5.567 -16.182 1.00 88.56 109 GLY A N 1
ATOM 839 C CA . GLY A 1 109 ? -1.302 5.501 -15.985 1.00 88.56 109 GLY A CA 1
ATOM 840 C C . GLY A 1 109 ? -0.552 5.670 -17.301 1.00 88.56 109 GLY A C 1
ATOM 841 O O . GLY A 1 109 ? -1.032 5.254 -18.350 1.00 88.56 109 GLY A O 1
ATOM 842 N N . GLU A 1 110 ? 0.628 6.266 -17.246 1.00 91.38 110 GLU A N 1
ATOM 843 C CA . GLU A 1 110 ? 1.519 6.424 -18.391 1.00 91.38 110 GLU A CA 1
ATOM 844 C C . GLU A 1 110 ? 2.974 6.436 -17.924 1.00 91.38 110 GLU A C 1
ATOM 846 O O . GLU A 1 110 ? 3.291 7.001 -16.874 1.00 91.38 110 GLU A O 1
ATOM 851 N N . ARG A 1 111 ? 3.860 5.774 -18.670 1.00 88.38 111 ARG A N 1
ATOM 852 C CA . ARG A 1 111 ? 5.306 5.853 -18.439 1.00 88.38 111 ARG A CA 1
ATOM 853 C C . ARG A 1 111 ? 6.105 5.441 -19.660 1.00 88.38 111 ARG A C 1
ATOM 855 O O . ARG A 1 111 ? 5.663 4.617 -20.465 1.00 88.38 111 ARG A O 1
ATOM 862 N N . ASP A 1 112 ? 7.345 5.901 -19.686 1.00 88.94 112 ASP A N 1
ATOM 863 C CA . ASP A 1 112 ? 8.346 5.382 -20.599 1.00 88.94 112 ASP A CA 1
ATOM 864 C C . ASP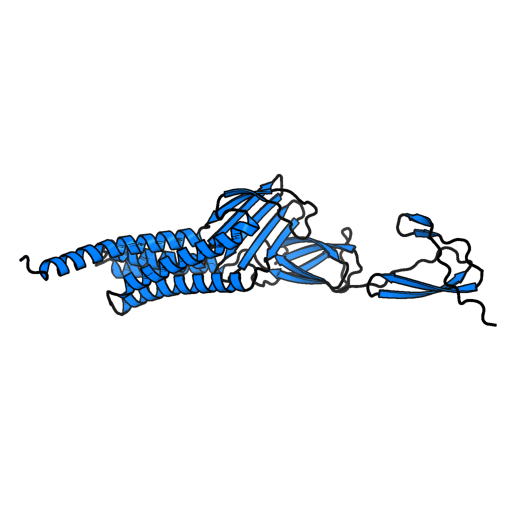 A 1 112 ? 9.005 4.122 -20.037 1.00 88.94 112 ASP A C 1
ATOM 866 O O . ASP A 1 112 ? 9.269 3.996 -18.840 1.00 88.94 112 ASP A O 1
ATOM 870 N N . ILE A 1 113 ? 9.281 3.165 -20.916 1.00 88.00 113 ILE A N 1
ATOM 871 C CA . ILE A 1 113 ? 10.009 1.941 -20.593 1.00 88.00 113 ILE A CA 1
ATOM 872 C C . ILE A 1 113 ? 11.107 1.699 -21.617 1.00 88.00 113 ILE A C 1
ATOM 874 O O . ILE A 1 113 ? 10.971 2.023 -22.798 1.00 88.00 113 ILE A O 1
ATOM 878 N N . TYR A 1 114 ? 12.185 1.066 -21.169 1.00 88.19 114 TYR A N 1
ATOM 879 C CA . TYR A 1 114 ? 13.263 0.626 -22.040 1.00 88.19 114 TYR A CA 1
ATOM 880 C C . TYR A 1 114 ? 13.256 -0.901 -22.136 1.00 88.19 114 TYR A C 1
ATOM 882 O O . TYR A 1 114 ? 13.573 -1.608 -21.180 1.00 88.19 114 TYR A O 1
ATOM 890 N N . VAL A 1 115 ? 12.857 -1.420 -23.296 1.00 87.69 115 VAL A N 1
ATOM 891 C CA . VAL A 1 115 ? 12.808 -2.860 -23.565 1.00 87.69 115 VAL A CA 1
ATOM 892 C C . VAL A 1 115 ? 14.177 -3.287 -24.083 1.00 87.69 115 VAL A C 1
ATOM 894 O O . VAL A 1 115 ? 14.635 -2.801 -25.113 1.00 87.69 115 VAL A O 1
ATOM 897 N N . THR A 1 116 ? 14.848 -4.194 -23.375 1.00 84.31 116 THR A N 1
ATOM 898 C CA . THR A 1 116 ? 16.146 -4.770 -23.797 1.00 84.31 116 THR A CA 1
ATOM 899 C C . THR A 1 116 ? 16.165 -6.298 -23.756 1.00 84.31 116 THR A C 1
ATOM 901 O O . THR A 1 116 ? 17.222 -6.914 -23.919 1.00 84.31 116 THR A O 1
ATOM 904 N N . GLY A 1 117 ? 15.018 -6.893 -23.452 1.00 85.75 117 GLY A N 1
ATOM 905 C CA . GLY A 1 117 ? 14.814 -8.277 -23.055 1.00 85.75 117 GLY A CA 1
ATOM 906 C C . GLY A 1 117 ? 13.319 -8.533 -22.897 1.00 85.75 117 GLY A C 1
ATOM 907 O O . GLY A 1 117 ? 12.534 -7.585 -22.965 1.00 85.75 117 GLY A O 1
ATOM 908 N N . ASP A 1 118 ? 12.941 -9.791 -22.675 1.00 85.50 118 ASP A N 1
ATOM 909 C CA . ASP A 1 118 ? 11.586 -10.106 -22.227 1.00 85.50 118 ASP A CA 1
ATOM 910 C C . ASP A 1 118 ? 11.381 -9.461 -20.855 1.00 85.50 118 ASP A C 1
ATOM 912 O O . ASP A 1 118 ? 12.147 -9.713 -19.920 1.00 85.50 118 ASP A O 1
ATOM 916 N N . THR A 1 119 ? 10.381 -8.589 -20.753 1.00 85.44 119 THR A N 1
ATOM 917 C CA . THR A 1 119 ? 10.170 -7.756 -19.569 1.00 85.44 119 THR A CA 1
ATOM 918 C C . THR A 1 119 ? 8.739 -7.923 -19.083 1.00 85.44 119 THR A C 1
ATOM 920 O O . THR A 1 119 ? 7.792 -7.691 -19.832 1.00 85.44 119 THR A O 1
ATOM 923 N N . ALA A 1 120 ? 8.582 -8.266 -17.808 1.00 87.19 120 ALA A N 1
ATOM 924 C CA . ALA A 1 120 ? 7.312 -8.170 -17.103 1.00 87.19 120 ALA A CA 1
ATOM 925 C C . ALA A 1 120 ? 7.338 -6.921 -16.221 1.00 87.19 120 ALA A C 1
ATOM 927 O O . ALA A 1 120 ? 8.272 -6.729 -15.440 1.00 87.19 120 ALA A O 1
ATOM 928 N N . ILE A 1 121 ? 6.334 -6.059 -16.352 1.00 86.19 121 ILE A N 1
ATOM 929 C CA . ILE A 1 121 ? 6.247 -4.822 -15.583 1.00 86.19 121 ILE A CA 1
ATOM 930 C C . ILE A 1 121 ? 4.904 -4.708 -14.866 1.00 86.19 121 ILE A C 1
ATOM 932 O O . ILE A 1 121 ? 3.845 -5.043 -15.394 1.00 86.19 121 ILE A O 1
ATOM 936 N N . ILE A 1 122 ? 4.946 -4.143 -13.663 1.00 86.88 122 ILE A N 1
ATOM 937 C CA . ILE A 1 122 ? 3.752 -3.760 -12.912 1.00 86.88 122 ILE A CA 1
ATOM 938 C C . ILE A 1 122 ? 3.518 -2.268 -13.129 1.00 86.88 122 ILE A C 1
ATOM 940 O O . ILE A 1 122 ? 4.434 -1.464 -12.943 1.00 86.88 122 ILE A O 1
ATOM 944 N N . MET A 1 123 ? 2.316 -1.893 -13.563 1.00 86.94 123 MET A N 1
ATOM 945 C CA . MET A 1 123 ? 1.902 -0.500 -13.720 1.00 86.94 123 MET A CA 1
ATOM 946 C C . MET A 1 123 ? 0.894 -0.146 -12.627 1.00 86.94 123 MET A C 1
ATOM 948 O O . MET A 1 123 ? -0.249 -0.603 -12.648 1.00 86.94 123 MET A O 1
ATOM 952 N N . VAL A 1 124 ? 1.331 0.655 -11.654 1.00 88.06 124 VAL A N 1
ATOM 953 C CA . VAL A 1 124 ? 0.444 1.217 -10.631 1.00 88.06 124 VAL A CA 1
ATOM 954 C C . VAL A 1 124 ? -0.271 2.432 -11.213 1.00 88.06 124 VAL A C 1
ATOM 956 O O . VAL A 1 124 ? 0.354 3.298 -11.812 1.00 88.06 124 VAL A O 1
ATOM 959 N N . THR A 1 125 ? -1.585 2.477 -11.042 1.00 87.00 125 THR A N 1
ATOM 960 C CA . THR A 1 125 ? -2.472 3.476 -11.652 1.00 87.00 125 THR A CA 1
ATOM 961 C C . THR A 1 125 ? -3.033 4.451 -10.619 1.00 87.00 125 THR A C 1
ATOM 963 O O . THR A 1 125 ? -2.940 4.227 -9.410 1.00 87.00 125 THR A O 1
ATOM 966 N N . SER A 1 126 ? -3.687 5.514 -11.086 1.00 83.69 126 SER A N 1
ATOM 967 C CA . SER A 1 126 ? -4.333 6.529 -10.243 1.00 83.69 126 SER A CA 1
ATOM 968 C C . SER A 1 126 ? -5.644 6.073 -9.574 1.00 83.69 126 SER A C 1
ATOM 970 O O . SER A 1 126 ? -6.123 6.729 -8.644 1.00 83.69 126 SER A O 1
ATOM 972 N N . ARG A 1 127 ? -6.216 4.930 -9.983 1.00 85.12 127 ARG A N 1
ATOM 973 C CA . ARG A 1 127 ? -7.485 4.390 -9.461 1.00 85.12 127 ARG A CA 1
ATOM 974 C C . ARG A 1 127 ? -7.388 4.036 -7.971 1.00 85.12 127 ARG A C 1
ATOM 976 O O . ARG A 1 127 ? -6.510 3.283 -7.544 1.00 85.12 127 ARG A O 1
ATOM 983 N N . GLN A 1 128 ? -8.346 4.514 -7.174 1.00 84.88 128 GLN A N 1
ATOM 984 C CA . GLN A 1 128 ? -8.519 4.098 -5.779 1.00 84.88 128 GLN A CA 1
ATOM 985 C C . GLN A 1 128 ? -9.491 2.909 -5.674 1.00 84.88 128 GLN A C 1
ATOM 987 O O . GLN A 1 128 ? -10.528 2.910 -6.340 1.00 84.88 128 GLN A O 1
ATOM 992 N N . PRO A 1 129 ? -9.209 1.899 -4.831 1.00 87.19 129 PRO A N 1
ATOM 993 C CA . PRO A 1 129 ? -10.169 0.835 -4.563 1.00 87.19 129 PRO A CA 1
ATOM 994 C C . PRO A 1 129 ? -11.340 1.326 -3.705 1.00 87.19 129 PRO A C 1
ATOM 996 O O . PRO A 1 129 ? -11.165 2.148 -2.809 1.00 87.19 129 PRO A O 1
ATOM 999 N N . LEU A 1 130 ? -12.524 0.744 -3.917 1.00 87.81 130 LEU A N 1
ATOM 1000 C CA . LEU A 1 130 ? -13.747 1.107 -3.188 1.00 87.81 130 LEU A CA 1
ATOM 1001 C C . LEU A 1 130 ? -13.824 0.513 -1.772 1.00 87.81 130 LEU A C 1
ATOM 1003 O O . LEU A 1 130 ? -14.492 1.074 -0.906 1.00 87.81 130 LEU A O 1
ATOM 1007 N N . TYR A 1 131 ? -13.151 -0.614 -1.516 1.00 88.75 131 TYR A N 1
ATOM 1008 C CA . TYR A 1 131 ? -13.315 -1.360 -0.261 1.00 88.75 131 TYR A CA 1
ATOM 1009 C C . TYR A 1 131 ? -12.921 -0.595 1.018 1.00 88.75 131 TYR A C 1
ATOM 1011 O O . TYR A 1 131 ? -13.603 -0.802 2.019 1.00 88.75 131 TYR A O 1
ATOM 1019 N N . PRO A 1 132 ? -11.900 0.293 1.055 1.00 91.12 132 PRO A N 1
ATOM 1020 C CA . PRO A 1 132 ? -11.595 1.051 2.266 1.00 91.12 132 PRO A CA 1
ATOM 1021 C C . PRO A 1 132 ? -12.743 1.989 2.636 1.00 91.12 132 PRO A C 1
ATOM 1023 O O . PRO A 1 132 ? -13.136 2.049 3.794 1.00 91.12 132 PRO A O 1
ATOM 1026 N N . LEU A 1 133 ? -13.321 2.668 1.641 1.00 92.19 133 LEU A N 1
ATOM 1027 C CA . LEU A 1 133 ? -14.445 3.583 1.829 1.00 92.19 133 LEU A CA 1
ATOM 1028 C C . LEU A 1 133 ? -15.731 2.828 2.185 1.00 92.19 133 LEU A C 1
ATOM 1030 O O . LEU A 1 133 ? -16.433 3.198 3.120 1.00 92.19 133 LEU A O 1
ATOM 1034 N N . ALA A 1 134 ? -16.032 1.735 1.483 1.00 94.94 134 ALA A N 1
ATOM 1035 C CA . ALA A 1 134 ? -17.189 0.905 1.810 1.00 94.94 134 ALA A CA 1
ATOM 1036 C C . ALA A 1 134 ? -17.067 0.294 3.219 1.00 94.94 134 ALA A C 1
ATOM 1038 O O . ALA A 1 134 ? -18.033 0.277 3.980 1.00 94.94 134 ALA A O 1
ATOM 1039 N N . GLY A 1 135 ? -15.867 -0.165 3.587 1.00 94.81 135 GLY A N 1
ATOM 1040 C CA . GLY A 1 135 ? -15.581 -0.743 4.894 1.00 94.81 135 GLY A CA 1
ATOM 1041 C C . GLY A 1 135 ? -15.698 0.272 6.031 1.00 94.81 135 GLY A C 1
ATOM 1042 O O . GLY A 1 135 ? -16.323 -0.032 7.045 1.00 94.81 135 GLY A O 1
ATOM 1043 N N . THR A 1 136 ? -15.179 1.493 5.870 1.00 95.62 136 THR A N 1
ATOM 1044 C CA . THR A 1 136 ? -15.340 2.540 6.892 1.00 95.62 136 THR A CA 1
ATOM 1045 C C . THR A 1 136 ? -16.800 2.911 7.085 1.00 95.62 136 THR A C 1
ATOM 1047 O O . THR A 1 136 ? -17.261 2.941 8.224 1.00 95.62 136 THR A O 1
ATOM 1050 N N . LEU A 1 137 ? -17.555 3.113 6.001 1.00 97.00 137 LEU A N 1
ATOM 1051 C CA . LEU A 1 137 ? -18.991 3.394 6.072 1.00 97.00 137 LEU A CA 1
ATOM 1052 C C . LEU A 1 137 ? -19.757 2.273 6.783 1.00 97.00 137 LEU A C 1
ATOM 1054 O O . LEU A 1 137 ? -20.587 2.556 7.648 1.00 97.00 137 LEU A O 1
ATOM 1058 N N . ALA A 1 138 ? -19.446 1.009 6.481 1.00 97.44 138 ALA A N 1
ATOM 1059 C CA . ALA A 1 138 ? -20.055 -0.138 7.148 1.00 97.44 138 ALA A CA 1
ATOM 1060 C C . ALA A 1 138 ? -19.768 -0.149 8.660 1.00 97.44 138 ALA A C 1
ATOM 1062 O O . ALA A 1 138 ? -20.677 -0.386 9.457 1.00 97.44 138 ALA A O 1
ATOM 1063 N N . VAL A 1 139 ? -18.534 0.163 9.071 1.00 97.25 139 VAL A N 1
ATOM 1064 C CA . VAL A 1 139 ? -18.159 0.239 10.492 1.00 97.25 139 VAL A CA 1
ATOM 1065 C C . VAL A 1 139 ? -18.855 1.408 11.201 1.00 97.25 139 VAL A C 1
ATOM 1067 O O . VAL A 1 139 ? -19.367 1.216 12.305 1.00 97.25 139 VAL A O 1
ATOM 1070 N N . ILE A 1 140 ? -18.944 2.593 10.577 1.00 97.38 140 ILE A N 1
ATOM 1071 C CA . ILE A 1 140 ? -19.691 3.744 11.130 1.00 97.38 140 ILE A CA 1
ATOM 1072 C C . ILE A 1 140 ? -21.157 3.372 11.325 1.00 97.38 140 ILE A C 1
ATOM 1074 O O . ILE A 1 140 ? -21.718 3.608 12.396 1.00 97.38 140 ILE A O 1
ATOM 1078 N N . LEU A 1 141 ? -21.773 2.771 10.306 1.00 97.88 141 LEU A N 1
ATOM 1079 C CA . LEU A 1 141 ? -23.172 2.373 10.353 1.00 97.88 141 LEU A CA 1
ATOM 1080 C C . LEU A 1 141 ? -23.414 1.344 11.463 1.00 97.88 141 LEU A C 1
ATOM 1082 O O . LEU A 1 141 ? -24.333 1.513 12.262 1.00 97.88 141 LEU A O 1
ATOM 1086 N N . ALA A 1 142 ? -22.561 0.322 11.571 1.00 96.38 142 ALA A N 1
ATOM 1087 C CA . ALA A 1 142 ? -22.647 -0.683 12.627 1.00 96.38 142 ALA A CA 1
ATOM 1088 C C . ALA A 1 142 ? -22.504 -0.066 14.031 1.00 96.38 142 ALA A C 1
ATOM 1090 O O . ALA A 1 142 ? -23.283 -0.391 14.930 1.00 96.38 142 ALA A O 1
ATOM 1091 N N . ALA A 1 143 ? -21.564 0.866 14.216 1.00 95.62 143 ALA A N 1
ATOM 1092 C CA . ALA A 1 143 ? -21.395 1.594 15.471 1.00 95.62 143 ALA A CA 1
ATOM 1093 C C . ALA A 1 143 ? -22.623 2.462 15.801 1.00 95.62 143 ALA A C 1
ATOM 1095 O O . ALA A 1 143 ? -23.105 2.444 16.934 1.00 95.62 143 ALA A O 1
ATOM 1096 N N . GLY A 1 144 ? -23.174 3.171 14.811 1.00 95.56 144 GLY A N 1
ATOM 1097 C CA . GLY A 1 144 ? -24.385 3.981 14.959 1.00 95.56 144 GLY A CA 1
ATOM 1098 C C . GLY A 1 144 ? -25.610 3.145 15.333 1.00 95.56 144 GLY A C 1
ATOM 1099 O O . GLY A 1 144 ? -26.338 3.497 16.263 1.00 95.56 144 GLY A O 1
ATOM 1100 N N . ILE A 1 145 ? -25.799 1.994 14.680 1.00 95.19 145 ILE A N 1
ATOM 1101 C CA . ILE A 1 145 ? -26.858 1.029 15.003 1.00 95.19 145 ILE A CA 1
ATOM 1102 C C . ILE A 1 145 ? -26.692 0.513 16.436 1.00 95.19 145 ILE A C 1
ATOM 1104 O O . ILE A 1 145 ? -27.657 0.515 17.205 1.00 95.19 145 ILE A O 1
ATOM 1108 N N . ALA A 1 146 ? -25.475 0.119 16.826 1.00 92.62 146 ALA A N 1
ATOM 1109 C CA . ALA A 1 146 ? -25.193 -0.333 18.184 1.00 92.62 146 ALA A CA 1
ATOM 1110 C C . ALA A 1 146 ? -25.561 0.748 19.214 1.00 92.62 146 ALA A C 1
ATOM 1112 O O . ALA A 1 146 ? -26.312 0.478 20.151 1.00 92.62 146 ALA A O 1
ATOM 1113 N N . LEU A 1 147 ? -25.126 1.995 19.009 1.00 93.94 147 LEU A N 1
ATOM 1114 C CA . LEU A 1 147 ? -25.465 3.113 19.894 1.00 93.94 147 LEU A CA 1
ATOM 1115 C C . LEU A 1 147 ? -26.974 3.398 19.933 1.00 93.94 147 LEU A C 1
ATOM 1117 O O . LEU A 1 147 ? -27.517 3.644 21.012 1.00 93.94 147 LEU A O 1
ATOM 1121 N N . TYR A 1 148 ? -27.673 3.304 18.797 1.00 94.06 148 TYR A N 1
ATOM 1122 C CA . TYR A 1 148 ? -29.122 3.494 18.721 1.00 94.06 148 TYR A CA 1
ATOM 1123 C C . TYR A 1 148 ? -29.889 2.460 19.553 1.00 94.06 148 TYR A C 1
ATOM 1125 O O . TYR A 1 148 ? -30.736 2.832 20.370 1.00 94.06 148 TYR A O 1
ATOM 1133 N N . PHE A 1 149 ? -29.571 1.167 19.422 1.00 90.50 149 PHE A N 1
ATOM 1134 C CA . PHE A 1 149 ? -30.184 0.120 20.253 1.00 90.50 149 PHE A CA 1
ATOM 1135 C C . PHE A 1 149 ? -29.874 0.310 21.740 1.00 90.50 149 PHE A C 1
ATOM 1137 O O . PHE A 1 149 ? -30.678 -0.014 22.617 1.00 90.50 149 PHE A O 1
ATOM 1144 N N . MET A 1 150 ? -28.724 0.904 22.030 1.00 89.25 150 MET A N 1
ATOM 1145 C CA . MET A 1 150 ? -28.254 1.175 23.376 1.00 89.25 150 MET A CA 1
ATOM 1146 C C . MET A 1 150 ? -28.723 2.502 23.971 1.00 89.25 150 MET A C 1
ATOM 1148 O O . MET A 1 150 ? -28.436 2.758 25.144 1.00 89.25 150 MET A O 1
ATOM 1152 N N . ARG A 1 151 ? -29.501 3.306 23.231 1.00 88.06 151 ARG A N 1
ATOM 1153 C CA . ARG A 1 151 ? -29.896 4.677 23.604 1.00 88.06 151 ARG A CA 1
ATOM 1154 C C . ARG A 1 151 ? -30.497 4.819 25.002 1.00 88.06 151 ARG A C 1
ATOM 1156 O O . ARG A 1 151 ? -30.318 5.837 25.654 1.00 88.06 151 ARG A O 1
ATOM 1163 N N . ARG A 1 152 ? -31.185 3.784 25.495 1.00 84.69 152 ARG A N 1
ATOM 1164 C CA . ARG A 1 152 ? -31.834 3.793 26.819 1.00 84.69 152 ARG A CA 1
ATOM 1165 C C . ARG A 1 152 ? -30.868 3.587 27.991 1.00 84.69 152 ARG A C 1
ATOM 1167 O O . ARG A 1 152 ? -31.269 3.755 29.135 1.00 84.69 152 ARG A O 1
ATOM 1174 N N . ARG A 1 153 ? -29.629 3.152 27.737 1.00 83.44 153 ARG A N 1
ATOM 1175 C CA . ARG A 1 153 ? -28.610 2.844 28.757 1.00 83.44 153 ARG A CA 1
ATOM 1176 C C . ARG A 1 153 ? -27.213 3.255 28.278 1.00 83.44 153 ARG A C 1
ATOM 1178 O O . ARG A 1 153 ? -26.269 2.457 28.358 1.00 83.44 153 ARG A O 1
ATOM 1185 N N . LEU A 1 154 ? -27.109 4.468 27.736 1.00 86.31 154 LEU A N 1
ATOM 1186 C CA . LEU A 1 154 ? -25.845 5.073 27.329 1.00 86.31 154 LEU A CA 1
ATOM 1187 C C . LEU A 1 154 ? -25.060 5.476 28.575 1.00 86.31 154 LEU A C 1
ATOM 1189 O O . LEU A 1 154 ? -25.445 6.376 29.312 1.00 86.31 154 LEU A O 1
ATOM 1193 N N . THR A 1 155 ? -23.951 4.787 28.809 1.00 89.00 155 THR A N 1
ATOM 1194 C CA . THR A 1 155 ? -22.908 5.251 29.722 1.00 89.00 155 THR A CA 1
ATOM 1195 C C . THR A 1 155 ? -21.704 5.642 28.880 1.00 89.00 155 THR A C 1
ATOM 1197 O O . THR A 1 155 ? -21.457 5.014 27.846 1.00 89.00 155 THR A O 1
ATOM 1200 N N . LEU A 1 156 ? -20.935 6.644 29.318 1.00 88.69 156 LEU A N 1
ATOM 1201 C CA . LEU A 1 156 ? -19.719 7.078 28.618 1.00 88.69 156 LEU A CA 1
ATOM 1202 C C . LEU A 1 156 ? -18.794 5.889 28.314 1.00 88.69 156 LEU A C 1
ATOM 1204 O O . LEU A 1 156 ? -18.294 5.752 27.205 1.00 88.69 156 LEU A O 1
ATOM 1208 N N . GLN A 1 157 ? -18.666 4.961 29.263 1.00 88.88 157 GLN A N 1
ATOM 1209 C CA . GLN A 1 157 ? -17.902 3.728 29.095 1.00 88.88 157 GLN A CA 1
ATOM 1210 C C . GLN A 1 157 ? -18.351 2.894 27.883 1.00 88.88 157 GLN A C 1
ATOM 1212 O O . GLN A 1 157 ? -17.520 2.428 27.111 1.00 88.88 157 GLN A O 1
ATOM 1217 N N . ARG A 1 158 ? -19.659 2.687 27.700 1.00 89.12 158 ARG A N 1
ATOM 1218 C CA . ARG A 1 158 ? -20.190 1.896 26.577 1.00 89.12 158 ARG A CA 1
ATOM 1219 C C . ARG A 1 158 ? -19.949 2.591 25.245 1.00 89.12 158 ARG A C 1
ATOM 1221 O O . ARG A 1 158 ? -19.614 1.920 24.277 1.00 89.12 158 ARG A O 1
ATOM 1228 N N . VAL A 1 159 ? -20.075 3.917 25.224 1.00 93.50 159 VAL A N 1
ATOM 1229 C CA . VAL A 1 159 ? -19.751 4.732 24.048 1.00 93.50 159 VAL A CA 1
ATOM 1230 C C . VAL A 1 159 ? -18.272 4.583 23.695 1.00 93.50 159 VAL A C 1
ATOM 1232 O O . VAL A 1 159 ? -17.960 4.288 22.547 1.00 93.50 159 VAL A O 1
ATOM 1235 N N . LEU A 1 160 ? -17.374 4.681 24.680 1.00 94.12 160 LEU A N 1
ATOM 1236 C CA . LEU A 1 160 ? -15.934 4.506 24.480 1.00 94.12 160 LEU A CA 1
ATOM 1237 C C . LEU A 1 160 ? -15.565 3.097 23.995 1.00 94.12 160 LEU A C 1
ATOM 1239 O O . LEU A 1 160 ? -14.691 2.969 23.146 1.00 94.12 160 LEU A O 1
ATOM 1243 N N . LEU A 1 161 ? -16.239 2.043 24.471 1.00 93.69 161 LEU A N 1
ATOM 1244 C CA . LEU A 1 161 ? -16.012 0.674 23.985 1.00 93.69 161 LEU A CA 1
ATOM 1245 C C . LEU A 1 161 ? -16.476 0.478 22.534 1.00 93.69 161 LEU A C 1
ATOM 1247 O O . LEU A 1 161 ? -15.786 -0.183 21.761 1.00 93.69 161 LEU A O 1
ATOM 1251 N N . VAL A 1 162 ? -17.628 1.044 22.153 1.00 94.94 162 VAL A N 1
ATOM 1252 C CA . VAL A 1 162 ? -18.103 1.005 20.758 1.00 94.94 162 VAL A CA 1
ATOM 1253 C C . VAL A 1 162 ? -17.179 1.822 19.855 1.00 94.94 162 VAL A C 1
ATOM 1255 O O . VAL A 1 162 ? -16.798 1.341 18.792 1.00 94.94 162 VAL A O 1
ATOM 1258 N N . ALA A 1 163 ? -16.769 3.015 20.295 1.00 96.56 163 ALA A N 1
ATOM 1259 C CA . ALA A 1 163 ? -15.815 3.850 19.575 1.00 96.56 163 ALA A CA 1
ATOM 1260 C C . ALA A 1 163 ? -14.466 3.138 19.403 1.00 96.56 163 ALA A C 1
ATOM 1262 O O . ALA A 1 163 ? -13.955 3.072 18.291 1.00 96.56 163 ALA A O 1
ATOM 1263 N N . ALA A 1 164 ? -13.931 2.525 20.462 1.00 97.00 164 ALA A N 1
ATOM 1264 C CA . ALA A 1 164 ? -12.706 1.736 20.394 1.00 97.00 164 ALA A CA 1
ATOM 1265 C C . ALA A 1 164 ? -12.800 0.604 19.366 1.00 97.00 164 ALA A C 1
ATOM 1267 O O . ALA A 1 164 ? -11.921 0.464 18.521 1.00 97.00 164 ALA A O 1
ATOM 1268 N N . MET A 1 165 ? -13.882 -0.177 19.407 1.00 97.38 165 MET A N 1
ATOM 1269 C CA . MET A 1 165 ? -14.114 -1.262 18.454 1.00 97.38 165 MET A CA 1
ATOM 1270 C C . MET A 1 165 ? -14.196 -0.741 17.013 1.00 97.38 165 MET A C 1
ATOM 1272 O O . MET A 1 165 ? -13.582 -1.322 16.123 1.00 97.38 165 MET A O 1
ATOM 1276 N N . ALA A 1 166 ? -14.908 0.365 16.782 1.00 97.88 166 ALA A N 1
ATOM 1277 C CA . ALA A 1 166 ? -15.028 0.975 15.462 1.00 97.88 166 ALA A CA 1
ATOM 1278 C C . ALA A 1 166 ? -13.675 1.481 14.933 1.00 97.88 166 ALA A C 1
ATOM 1280 O O . ALA A 1 166 ? -13.294 1.156 13.811 1.00 97.88 166 ALA A O 1
ATOM 1281 N N . LEU A 1 167 ? -12.919 2.213 15.753 1.00 98.31 167 LEU A N 1
ATOM 1282 C CA . LEU A 1 167 ? -11.601 2.740 15.392 1.00 98.31 167 LEU A CA 1
ATOM 1283 C C . LEU A 1 167 ? -10.603 1.614 15.078 1.00 98.31 167 LEU A C 1
ATOM 1285 O O . LEU A 1 167 ? -9.895 1.685 14.073 1.00 98.31 167 LEU A O 1
ATOM 1289 N N . LEU A 1 168 ? -10.597 0.540 15.877 1.00 98.12 168 LEU A N 1
ATOM 1290 C CA . LEU A 1 168 ? -9.764 -0.638 15.622 1.00 98.12 168 LEU A CA 1
ATOM 1291 C C . LEU A 1 168 ? -10.159 -1.342 14.315 1.00 98.12 168 LEU A C 1
ATOM 1293 O O . LEU A 1 168 ? -9.282 -1.700 13.540 1.00 98.12 168 LEU A O 1
ATOM 1297 N N . LEU A 1 169 ? -11.452 -1.494 14.008 1.00 97.56 169 LEU A N 1
ATOM 1298 C CA . LEU A 1 169 ? -11.889 -2.106 12.743 1.00 97.56 169 LEU A CA 1
ATOM 1299 C C . LEU A 1 169 ? -11.583 -1.241 11.513 1.00 97.56 169 LEU A C 1
ATOM 1301 O O . LEU A 1 169 ? -11.297 -1.778 10.445 1.00 97.56 169 LEU A O 1
ATOM 1305 N N . MET A 1 170 ? -11.623 0.086 11.647 1.00 97.62 170 MET A N 1
ATOM 1306 C CA . MET A 1 170 ? -11.263 1.007 10.564 1.00 97.62 170 MET A CA 1
ATOM 1307 C C . MET A 1 170 ? -9.760 1.066 10.310 1.00 97.62 170 MET A C 1
ATOM 1309 O O . MET A 1 170 ? -9.332 1.251 9.175 1.00 97.62 170 MET A O 1
ATOM 1313 N N . SER A 1 171 ? -8.955 0.920 11.358 1.00 97.88 171 SER A N 1
ATOM 1314 C CA . SER A 1 171 ? -7.503 1.050 11.300 1.00 97.88 171 SER A CA 1
ATOM 1315 C C . SER A 1 171 ? -6.824 0.243 10.170 1.00 97.88 171 SER A C 1
ATOM 1317 O O . SER A 1 171 ? -6.114 0.861 9.371 1.00 97.88 171 SER A O 1
ATOM 1319 N N . PRO A 1 172 ? -7.031 -1.082 10.005 1.00 96.75 172 PRO A N 1
ATOM 1320 C CA . PRO A 1 172 ? -6.379 -1.859 8.943 1.00 96.75 172 PRO A CA 1
ATOM 1321 C C . PRO A 1 172 ? -6.903 -1.525 7.539 1.00 96.75 172 PRO A C 1
ATOM 1323 O O . PRO A 1 172 ? -6.273 -1.889 6.545 1.00 96.75 172 PRO A O 1
ATOM 1326 N N . LEU A 1 173 ? -8.039 -0.825 7.431 1.00 95.38 173 LEU A N 1
ATOM 1327 C CA . LEU A 1 173 ? -8.564 -0.370 6.148 1.00 95.38 173 LEU A CA 1
ATOM 1328 C C . LEU A 1 173 ? -7.776 0.812 5.596 1.00 95.38 173 LEU A C 1
ATOM 1330 O O . LEU A 1 173 ? -7.880 1.053 4.402 1.00 95.38 173 LEU A O 1
ATOM 1334 N N . HIS A 1 174 ? -6.981 1.531 6.389 1.00 95.62 174 HIS A N 1
ATOM 1335 C CA . HIS A 1 174 ? -6.208 2.700 5.952 1.00 95.62 174 HIS A CA 1
ATOM 1336 C C . HIS A 1 174 ? -4.699 2.437 5.915 1.00 95.62 174 HIS A C 1
ATOM 1338 O O . HIS A 1 174 ? -4.223 1.408 6.390 1.00 95.62 174 HIS A O 1
ATOM 1344 N N . ALA A 1 175 ? -3.945 3.358 5.305 1.00 95.38 175 ALA A N 1
ATOM 1345 C CA . ALA A 1 175 ? -2.487 3.339 5.384 1.00 95.38 175 ALA A CA 1
ATOM 1346 C C . ALA A 1 175 ? -2.058 3.539 6.841 1.00 95.38 175 ALA A C 1
ATOM 1348 O O . ALA A 1 175 ? -2.652 4.353 7.550 1.00 95.38 175 ALA A O 1
ATOM 1349 N N . TRP A 1 176 ? -1.044 2.805 7.281 1.00 96.50 176 TRP A N 1
ATOM 1350 C CA . TRP A 1 176 ? -0.473 2.926 8.623 1.00 96.50 176 TRP A CA 1
ATOM 1351 C C . TRP A 1 176 ? 0.786 3.785 8.657 1.00 96.50 176 TRP A C 1
ATOM 1353 O O . TRP A 1 176 ? 1.098 4.376 9.685 1.00 96.50 176 TRP A O 1
ATOM 1363 N N . TRP A 1 177 ? 1.469 3.915 7.527 1.00 95.81 177 TRP A N 1
ATOM 1364 C CA . TRP A 1 177 ? 2.601 4.815 7.366 1.00 95.81 177 TRP A CA 1
ATOM 1365 C C . TRP A 1 177 ? 2.562 5.436 5.974 1.00 95.81 177 TRP A C 1
ATOM 1367 O O . TRP A 1 177 ? 2.077 4.803 5.028 1.00 95.81 177 TRP A O 1
ATOM 1377 N N . GLN A 1 178 ? 3.029 6.674 5.866 1.00 94.88 178 GLN A N 1
ATOM 1378 C CA . GLN A 1 178 ? 3.101 7.401 4.609 1.00 94.88 178 GLN A CA 1
ATOM 1379 C C . GLN A 1 178 ? 4.405 8.183 4.483 1.00 94.88 178 GLN A C 1
ATOM 1381 O O . GLN A 1 178 ? 4.963 8.641 5.479 1.00 94.88 178 GLN A O 1
ATOM 1386 N N . LEU A 1 179 ? 4.834 8.355 3.239 1.00 93.19 179 LEU A N 1
ATOM 1387 C CA . LEU A 1 179 ? 5.870 9.281 2.819 1.00 93.19 179 LEU A CA 1
ATOM 1388 C C . LEU A 1 179 ? 5.329 10.081 1.648 1.00 93.19 179 LEU A C 1
ATOM 1390 O O . LEU A 1 179 ? 4.971 9.499 0.631 1.00 93.19 179 LEU A O 1
ATOM 1394 N N . ASP A 1 180 ? 5.315 11.396 1.790 1.00 93.06 180 ASP A N 1
ATOM 1395 C CA . ASP A 1 180 ? 4.872 12.337 0.772 1.00 93.06 180 ASP A CA 1
ATOM 1396 C C . ASP A 1 180 ? 6.048 13.254 0.434 1.00 93.06 180 ASP A C 1
ATOM 1398 O O . ASP A 1 180 ? 6.615 13.897 1.322 1.00 93.06 180 ASP A O 1
ATOM 1402 N N . GLY A 1 181 ? 6.439 13.299 -0.835 1.00 90.56 181 GLY A N 1
ATOM 1403 C CA . GLY A 1 181 ? 7.520 14.138 -1.333 1.00 90.56 181 GLY A CA 1
ATOM 1404 C C . GLY A 1 181 ? 7.123 14.875 -2.599 1.00 90.56 181 GLY A C 1
ATOM 1405 O O . GLY A 1 181 ? 6.425 14.334 -3.450 1.00 90.56 181 GLY A O 1
ATOM 1406 N N . SER A 1 182 ? 7.578 16.116 -2.717 1.00 88.12 182 SER A N 1
ATOM 1407 C CA . SER A 1 182 ? 7.257 16.986 -3.850 1.00 88.12 182 SER A CA 1
ATOM 1408 C C . SER A 1 182 ? 8.472 17.818 -4.232 1.00 88.12 182 SER A C 1
ATOM 1410 O O . SER A 1 182 ? 9.109 18.425 -3.363 1.00 88.12 182 SER A O 1
ATOM 1412 N N . GLN A 1 183 ? 8.779 17.895 -5.523 1.00 85.62 183 GLN A N 1
ATOM 1413 C CA . GLN A 1 183 ? 9.804 18.790 -6.051 1.00 85.62 183 GLN A CA 1
ATOM 1414 C C . GLN A 1 183 ? 9.440 19.239 -7.468 1.00 85.62 183 GLN A C 1
ATOM 1416 O O . GLN A 1 183 ? 9.355 18.433 -8.394 1.00 85.62 183 GLN A O 1
ATOM 1421 N N . GLY A 1 184 ? 9.256 20.549 -7.656 1.00 84.50 184 GLY A N 1
ATOM 1422 C CA . GLY A 1 184 ? 8.848 21.103 -8.948 1.00 84.50 184 GLY A CA 1
ATOM 1423 C C . GLY A 1 184 ? 7.471 20.583 -9.367 1.00 84.50 184 GLY A C 1
ATOM 1424 O O . GLY A 1 184 ? 6.499 20.810 -8.657 1.00 84.50 184 GLY A O 1
ATOM 1425 N N . ASN A 1 185 ? 7.408 19.881 -10.502 1.00 83.94 185 ASN A N 1
ATOM 1426 C CA . ASN A 1 185 ? 6.182 19.258 -11.019 1.00 83.94 185 ASN A CA 1
ATOM 1427 C C . ASN A 1 185 ? 6.119 17.744 -10.745 1.00 83.94 185 ASN A C 1
ATOM 1429 O O . ASN A 1 185 ? 5.310 17.055 -11.365 1.00 83.94 185 ASN A O 1
ATOM 1433 N N . THR A 1 186 ? 6.994 17.223 -9.884 1.00 85.25 186 THR A N 1
ATOM 1434 C CA . THR A 1 186 ? 7.038 15.803 -9.535 1.00 85.25 186 THR A CA 1
ATOM 1435 C C . THR A 1 186 ? 6.560 15.617 -8.105 1.00 85.25 186 THR A C 1
ATOM 1437 O O . THR A 1 186 ? 7.209 16.086 -7.169 1.00 85.25 186 THR A O 1
ATOM 1440 N N . ASP A 1 187 ? 5.467 14.877 -7.951 1.00 88.19 187 ASP A N 1
ATOM 1441 C CA . ASP A 1 187 ? 4.922 14.476 -6.658 1.00 88.19 187 ASP A CA 1
ATOM 1442 C C . ASP A 1 187 ? 5.026 12.963 -6.503 1.00 88.19 187 ASP A C 1
ATOM 1444 O O . ASP A 1 187 ? 4.743 12.204 -7.433 1.00 88.19 187 ASP A O 1
ATOM 1448 N N . VAL A 1 188 ? 5.423 12.517 -5.317 1.00 89.38 188 VAL A N 1
ATOM 1449 C CA . VAL A 1 188 ? 5.596 11.108 -4.979 1.00 89.38 188 VAL A CA 1
ATOM 1450 C C . VAL A 1 188 ? 4.971 10.829 -3.624 1.00 89.38 188 VAL A C 1
ATOM 1452 O O . VAL A 1 188 ? 5.279 11.488 -2.638 1.00 89.38 188 VAL A O 1
ATOM 1455 N N . ALA A 1 189 ? 4.127 9.808 -3.568 1.00 90.69 189 ALA A N 1
ATOM 1456 C CA . ALA A 1 189 ? 3.505 9.331 -2.344 1.00 90.69 189 ALA A CA 1
ATOM 1457 C C . ALA A 1 189 ? 3.767 7.833 -2.183 1.00 90.69 189 ALA A C 1
ATOM 1459 O O . ALA A 1 189 ? 3.485 7.040 -3.081 1.00 90.69 189 ALA A O 1
ATOM 1460 N N . SER A 1 190 ? 4.289 7.427 -1.031 1.00 91.44 190 SER A N 1
ATOM 1461 C CA . SER A 1 190 ? 4.440 6.028 -0.641 1.00 91.44 190 SER A CA 1
ATOM 1462 C C . SER A 1 190 ? 3.565 5.727 0.560 1.00 91.44 190 SER A C 1
ATOM 1464 O O . SER A 1 190 ? 3.629 6.419 1.569 1.00 91.44 190 SER A O 1
ATOM 1466 N 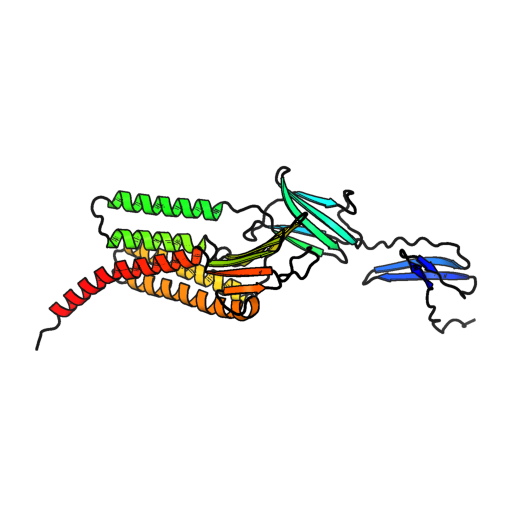N . HIS A 1 191 ? 2.773 4.663 0.484 1.00 93.50 191 HIS A N 1
ATOM 1467 C CA . HIS A 1 191 ? 1.894 4.245 1.569 1.00 93.50 191 HIS A CA 1
ATOM 1468 C C . HIS A 1 191 ? 2.132 2.788 1.939 1.00 93.50 191 HIS A C 1
ATOM 1470 O O . HIS A 1 191 ? 2.205 1.919 1.070 1.00 93.50 191 HIS A O 1
ATOM 1476 N N . VAL A 1 192 ? 2.182 2.521 3.243 1.00 93.88 192 VAL A N 1
ATOM 1477 C CA . VAL A 1 192 ? 2.228 1.171 3.809 1.00 93.88 192 VAL A CA 1
ATOM 1478 C C . VAL A 1 192 ? 0.836 0.787 4.290 1.00 93.88 192 VAL A C 1
ATOM 1480 O O . VAL A 1 1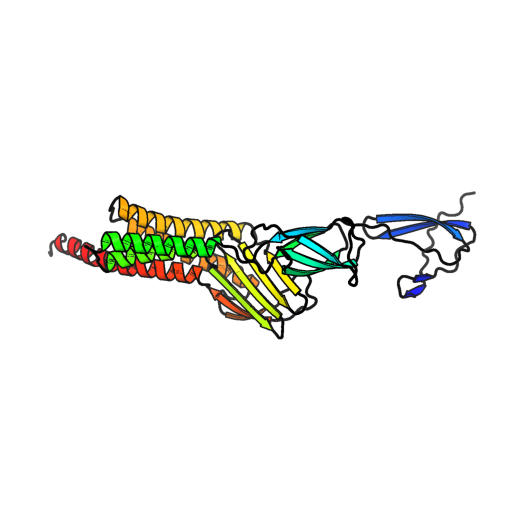92 ? 0.252 1.455 5.150 1.00 93.88 192 VAL A O 1
ATOM 1483 N N . TYR A 1 193 ? 0.313 -0.313 3.762 1.00 93.12 193 TYR A N 1
ATOM 1484 C CA . TYR A 1 193 ? -0.981 -0.878 4.128 1.00 93.12 193 TYR A CA 1
ATOM 1485 C C . TYR A 1 193 ? -0.811 -2.181 4.906 1.00 93.12 193 TYR A C 1
ATOM 1487 O O . TYR A 1 193 ? 0.155 -2.916 4.707 1.00 93.12 193 TYR A O 1
ATOM 1495 N N . LEU A 1 194 ? -1.787 -2.483 5.766 1.00 93.69 194 LEU A N 1
ATOM 1496 C CA . LEU A 1 194 ? -1.889 -3.781 6.435 1.00 93.69 194 LEU A CA 1
ATOM 1497 C C . LEU A 1 194 ? -2.808 -4.764 5.697 1.00 93.69 194 LEU A C 1
ATOM 1499 O O . LEU A 1 194 ? -2.637 -5.976 5.823 1.00 93.69 194 LEU A O 1
ATOM 1503 N N . LEU A 1 195 ? -3.789 -4.255 4.938 1.00 89.62 195 LEU A N 1
ATOM 1504 C CA . LEU A 1 195 ? -4.775 -5.074 4.233 1.00 89.62 195 LEU A CA 1
ATOM 1505 C C . LEU A 1 195 ? -5.012 -4.603 2.779 1.00 89.62 195 LEU A C 1
ATOM 1507 O O . LEU A 1 195 ? -5.704 -3.595 2.571 1.00 89.62 195 LEU A O 1
ATOM 1511 N N . PRO A 1 196 ? -4.515 -5.351 1.771 1.00 88.06 196 PRO A N 1
ATOM 1512 C CA . PRO A 1 196 ? -3.460 -6.366 1.906 1.00 88.06 196 PRO A CA 1
ATOM 1513 C C . PRO A 1 196 ? -2.151 -5.727 2.394 1.00 88.06 196 PRO A C 1
ATOM 1515 O O . PRO A 1 196 ? -1.936 -4.531 2.199 1.00 88.06 196 PRO A O 1
ATOM 1518 N N . ALA A 1 197 ? -1.286 -6.514 3.035 1.00 90.06 197 ALA A N 1
ATOM 1519 C CA . ALA A 1 197 ? 0.004 -6.010 3.486 1.00 90.06 197 ALA A CA 1
ATOM 1520 C C . ALA A 1 197 ? 0.894 -5.678 2.280 1.00 90.06 197 ALA A C 1
ATOM 1522 O O . ALA A 1 197 ? 1.088 -6.520 1.403 1.00 90.06 197 ALA A O 1
ATOM 1523 N N . GLY A 1 198 ? 1.423 -4.457 2.231 1.00 88.94 198 GLY A N 1
ATOM 1524 C CA . GLY A 1 198 ? 2.297 -4.017 1.146 1.00 88.94 198 GLY A CA 1
ATOM 1525 C C . GLY A 1 198 ? 2.618 -2.529 1.204 1.00 88.94 198 GLY A C 1
ATOM 1526 O O . GLY A 1 198 ? 1.907 -1.755 1.848 1.00 88.94 198 GLY A O 1
ATOM 1527 N N . MET A 1 199 ? 3.688 -2.140 0.513 1.00 90.44 199 MET A N 1
ATOM 1528 C CA . MET A 1 199 ? 4.064 -0.744 0.307 1.00 90.44 199 MET A CA 1
ATOM 1529 C C . MET A 1 199 ? 3.898 -0.394 -1.163 1.00 90.44 199 MET A C 1
ATOM 1531 O O . MET A 1 199 ? 4.390 -1.095 -2.048 1.00 90.44 199 MET A O 1
ATOM 1535 N N . VAL A 1 200 ? 3.168 0.684 -1.415 1.00 90.44 200 VAL A N 1
ATOM 1536 C CA . VAL A 1 200 ? 2.875 1.156 -2.764 1.00 90.44 200 VAL A CA 1
ATOM 1537 C C . VAL A 1 200 ? 3.379 2.575 -2.882 1.00 90.44 200 VAL A C 1
ATOM 1539 O O . VAL A 1 200 ? 2.963 3.436 -2.109 1.00 90.44 200 VAL A O 1
ATOM 1542 N N . THR A 1 201 ? 4.248 2.798 -3.857 1.00 89.38 201 THR A N 1
ATOM 1543 C CA . THR A 1 201 ? 4.778 4.110 -4.212 1.00 89.38 201 THR A CA 1
ATOM 1544 C C . THR A 1 201 ? 4.151 4.538 -5.525 1.00 89.38 201 THR A C 1
ATOM 1546 O O . THR A 1 201 ? 4.186 3.795 -6.503 1.00 89.38 201 THR A O 1
ATOM 1549 N N . VAL A 1 202 ? 3.556 5.722 -5.544 1.00 89.12 202 VAL A N 1
ATOM 1550 C CA . VAL A 1 202 ? 2.916 6.333 -6.708 1.00 89.12 202 VAL A CA 1
ATOM 1551 C C . VAL A 1 202 ? 3.599 7.664 -6.967 1.00 89.12 202 VAL A C 1
ATOM 1553 O O . VAL A 1 202 ? 3.812 8.433 -6.036 1.00 89.12 202 VAL A O 1
ATOM 1556 N N . GLY A 1 203 ? 3.930 7.925 -8.224 1.00 87.44 203 GLY A N 1
ATOM 1557 C CA . GLY A 1 203 ? 4.516 9.174 -8.678 1.00 87.44 203 GLY A CA 1
ATOM 1558 C C . GLY A 1 203 ? 3.709 9.794 -9.809 1.00 87.44 203 GLY A C 1
ATOM 1559 O O . GLY A 1 203 ? 3.183 9.088 -10.675 1.00 87.44 203 GLY A O 1
ATOM 1560 N N . THR A 1 204 ? 3.635 11.117 -9.808 1.00 86.56 204 THR A N 1
ATOM 1561 C CA . THR A 1 204 ? 3.031 11.918 -10.872 1.00 86.56 204 THR A CA 1
ATOM 1562 C C . THR A 1 204 ? 4.007 12.997 -11.307 1.00 86.56 204 THR A C 1
ATOM 1564 O O . THR A 1 204 ? 4.506 13.747 -10.473 1.00 86.56 204 THR A O 1
ATOM 1567 N N . ALA A 1 205 ? 4.266 13.071 -12.608 1.00 85.38 205 ALA A N 1
ATOM 1568 C CA . ALA A 1 205 ? 5.047 14.117 -13.253 1.00 85.38 205 ALA A CA 1
ATOM 1569 C C . ALA A 1 205 ? 4.467 14.396 -14.656 1.00 85.38 205 ALA A C 1
ATOM 1571 O O . ALA A 1 205 ? 3.627 13.632 -15.137 1.00 85.38 205 ALA A O 1
ATOM 1572 N N . PRO A 1 206 ? 4.856 15.482 -15.346 1.00 81.19 206 PRO A N 1
ATOM 1573 C CA . PRO A 1 206 ? 4.362 15.753 -16.695 1.00 81.19 206 PRO A CA 1
ATOM 1574 C C . PRO A 1 206 ? 4.700 14.598 -17.652 1.00 81.19 206 PRO A C 1
ATOM 1576 O O . PRO A 1 206 ? 5.873 14.288 -17.844 1.00 81.19 206 PRO A O 1
ATOM 1579 N N . GLY A 1 207 ? 3.686 13.957 -18.243 1.00 78.81 207 GLY A N 1
ATOM 1580 C CA . GLY A 1 207 ? 3.875 12.784 -19.111 1.00 78.81 207 GLY A CA 1
ATOM 1581 C C . GLY A 1 207 ? 4.181 11.476 -18.365 1.00 78.81 207 GLY A C 1
ATOM 1582 O O . GLY A 1 207 ? 4.618 10.504 -18.984 1.00 78.81 207 GLY A O 1
ATOM 1583 N N . TYR A 1 208 ? 4.010 11.454 -17.038 1.00 82.94 208 TYR A N 1
ATOM 1584 C CA . TYR A 1 208 ? 4.245 10.293 -16.188 1.00 82.94 208 TYR A CA 1
ATOM 1585 C C . TYR A 1 208 ? 3.173 10.189 -15.103 1.00 82.94 208 TYR A C 1
ATOM 1587 O O . TYR A 1 208 ? 3.050 11.032 -14.216 1.00 82.94 208 TYR A O 1
ATOM 1595 N N . THR A 1 209 ? 2.431 9.092 -15.107 1.00 82.94 209 THR A N 1
ATOM 1596 C CA . THR A 1 209 ? 1.587 8.699 -13.980 1.00 82.94 209 THR A CA 1
ATOM 1597 C C . THR A 1 209 ? 1.810 7.226 -13.744 1.00 82.94 209 THR A C 1
ATOM 1599 O O . THR A 1 209 ? 1.376 6.380 -14.525 1.00 82.94 209 THR A O 1
ATOM 1602 N N . GLY A 1 210 ? 2.507 6.903 -12.667 1.00 81.38 210 GLY A N 1
ATOM 1603 C CA . GLY A 1 210 ? 2.947 5.541 -12.450 1.00 81.38 210 GLY A CA 1
ATOM 1604 C C . GLY A 1 210 ? 3.305 5.271 -11.009 1.00 81.38 210 GLY A C 1
ATOM 1605 O O . GLY A 1 210 ? 3.021 6.043 -10.098 1.00 81.38 210 GLY A O 1
ATOM 1606 N N . GLY A 1 211 ? 3.928 4.127 -10.798 1.00 80.75 211 GLY A N 1
ATOM 1607 C CA . GLY A 1 211 ? 4.377 3.733 -9.484 1.00 80.75 211 GLY A CA 1
ATOM 1608 C C . GLY A 1 211 ? 4.935 2.328 -9.480 1.00 80.75 211 GLY A C 1
ATOM 1609 O O . GLY A 1 211 ? 4.912 1.613 -10.489 1.00 80.75 211 GLY A O 1
ATOM 1610 N N . SER A 1 212 ? 5.404 1.935 -8.311 1.00 79.94 212 SER A N 1
ATOM 1611 C CA . SER A 1 212 ? 5.924 0.612 -8.019 1.00 79.94 212 SER A CA 1
ATOM 1612 C C . SER A 1 212 ? 5.242 0.070 -6.774 1.00 79.94 212 SER A C 1
ATOM 1614 O O . SER A 1 212 ? 5.047 0.773 -5.783 1.00 79.94 212 SER A O 1
ATOM 1616 N N . VAL A 1 213 ? 4.893 -1.210 -6.817 1.00 77.69 213 VAL A N 1
ATOM 1617 C CA . VAL A 1 213 ? 4.651 -1.966 -5.591 1.00 77.69 213 VAL A CA 1
ATOM 1618 C C . VAL A 1 213 ? 6.022 -2.439 -5.135 1.00 77.69 213 VAL A C 1
ATOM 1620 O O . VAL A 1 213 ? 6.724 -3.077 -5.916 1.00 77.69 213 VAL A O 1
ATOM 1623 N N . ALA A 1 214 ? 6.437 -2.053 -3.932 1.00 72.38 214 ALA A N 1
ATOM 1624 C CA . ALA A 1 214 ? 7.737 -2.457 -3.425 1.00 72.38 214 ALA A CA 1
ATOM 1625 C C . ALA A 1 214 ? 7.715 -3.957 -3.112 1.00 72.38 214 ALA A C 1
ATOM 1627 O O . ALA A 1 214 ? 6.855 -4.424 -2.357 1.00 72.38 214 ALA A O 1
ATOM 1628 N N . ASP A 1 215 ? 8.688 -4.690 -3.653 1.00 65.94 215 ASP A N 1
ATOM 1629 C CA . ASP A 1 215 ? 8.975 -6.067 -3.257 1.00 65.94 215 ASP A CA 1
ATOM 1630 C C . ASP A 1 215 ? 9.669 -6.043 -1.896 1.00 65.94 215 ASP A C 1
ATOM 1632 O O . ASP A 1 215 ? 10.890 -6.129 -1.766 1.00 65.94 215 ASP A O 1
ATOM 1636 N N . LEU A 1 216 ? 8.872 -5.840 -0.850 1.00 68.44 216 LEU A N 1
ATOM 1637 C CA . LEU A 1 216 ? 9.383 -5.885 0.508 1.00 68.44 216 LEU A CA 1
ATOM 1638 C C . LEU A 1 216 ? 9.759 -7.328 0.872 1.00 68.44 216 LEU A C 1
ATOM 1640 O O . LEU A 1 216 ? 9.063 -8.264 0.462 1.00 68.44 216 LEU A O 1
ATOM 1644 N N . PRO A 1 217 ? 10.820 -7.535 1.679 1.00 72.19 217 PRO A N 1
ATOM 1645 C CA . PRO A 1 217 ? 11.167 -8.857 2.182 1.00 72.19 217 PRO A CA 1
ATOM 1646 C C . PRO A 1 217 ? 9.943 -9.542 2.796 1.00 72.19 217 PRO A C 1
ATOM 1648 O O . PRO A 1 217 ? 9.135 -8.886 3.456 1.00 72.19 217 PRO A O 1
ATOM 1651 N N . GLY A 1 218 ? 9.823 -10.866 2.646 1.00 74.38 218 GLY A N 1
ATOM 1652 C CA . GLY A 1 218 ? 8.657 -11.618 3.138 1.00 74.38 218 GLY A CA 1
ATOM 1653 C C . GLY A 1 218 ? 8.325 -11.358 4.616 1.00 74.38 218 GLY A C 1
ATOM 1654 O O . GLY A 1 218 ? 7.158 -11.361 5.002 1.00 74.38 218 GLY A O 1
ATOM 1655 N N . LEU A 1 219 ? 9.337 -11.020 5.422 1.00 75.38 219 LEU A N 1
ATOM 1656 C CA . LEU A 1 219 ? 9.185 -10.609 6.819 1.00 75.38 219 LEU A CA 1
ATOM 1657 C C . LEU A 1 219 ? 8.258 -9.392 6.994 1.00 75.38 219 LEU A C 1
ATOM 1659 O O . LEU A 1 219 ? 7.440 -9.372 7.913 1.00 75.38 219 LEU A O 1
ATOM 1663 N N . PHE A 1 220 ? 8.304 -8.413 6.091 1.00 80.31 220 PHE A N 1
ATOM 1664 C CA . PHE A 1 220 ? 7.436 -7.240 6.158 1.00 80.31 220 PHE A CA 1
ATOM 1665 C C . PHE A 1 220 ? 5.972 -7.596 5.888 1.00 80.31 220 PHE A C 1
ATOM 1667 O O . PHE A 1 220 ? 5.071 -7.121 6.581 1.00 80.31 220 PHE A O 1
ATOM 1674 N N . TYR A 1 221 ? 5.724 -8.487 4.924 1.00 85.06 221 TYR A N 1
ATOM 1675 C CA . TYR A 1 221 ? 4.379 -8.993 4.659 1.00 85.06 221 TYR A CA 1
ATOM 1676 C C . TYR A 1 221 ? 3.823 -9.745 5.876 1.00 85.06 221 TYR A C 1
ATOM 1678 O O . TYR A 1 221 ? 2.679 -9.521 6.285 1.00 85.06 221 TYR A O 1
ATOM 1686 N N . THR A 1 222 ? 4.646 -10.590 6.510 1.00 89.75 222 THR A N 1
ATOM 1687 C CA . THR A 1 222 ? 4.252 -11.305 7.735 1.00 89.75 222 THR A CA 1
ATOM 1688 C C . THR A 1 222 ? 3.984 -10.360 8.902 1.00 89.75 222 THR A C 1
ATOM 1690 O O . THR A 1 222 ? 3.007 -10.546 9.621 1.00 89.75 222 THR A O 1
ATOM 1693 N N . MET A 1 223 ? 4.785 -9.303 9.060 1.00 91.50 223 MET A N 1
ATOM 1694 C CA . MET A 1 223 ? 4.556 -8.278 10.074 1.00 91.50 223 MET A CA 1
ATOM 1695 C C . MET A 1 223 ? 3.227 -7.558 9.829 1.00 91.50 223 MET A C 1
ATOM 1697 O O . MET A 1 223 ? 2.394 -7.495 10.730 1.00 91.50 223 MET A O 1
ATOM 1701 N N . GLY A 1 224 ? 3.001 -7.046 8.615 1.00 92.44 224 GLY A N 1
ATOM 1702 C CA . GLY A 1 224 ? 1.790 -6.292 8.293 1.00 92.44 224 GLY A CA 1
ATOM 1703 C C . GLY A 1 224 ? 0.514 -7.116 8.489 1.00 92.44 224 GLY A C 1
ATOM 1704 O O . GLY A 1 224 ? -0.448 -6.650 9.100 1.00 92.44 224 GLY A O 1
ATOM 1705 N N . THR A 1 225 ? 0.528 -8.378 8.052 1.00 93.12 225 THR A N 1
ATOM 1706 C CA . THR A 1 225 ? -0.601 -9.302 8.249 1.00 93.12 225 THR A CA 1
ATOM 1707 C C . THR A 1 225 ? -0.804 -9.692 9.715 1.00 93.12 225 THR A C 1
ATOM 1709 O O . THR A 1 225 ? -1.948 -9.730 10.172 1.00 93.12 225 THR A O 1
ATOM 1712 N N . ALA A 1 226 ? 0.268 -9.915 10.483 1.00 95.44 226 ALA A N 1
ATOM 1713 C CA . ALA A 1 226 ? 0.174 -10.190 11.916 1.00 95.44 226 ALA A CA 1
ATOM 1714 C C . ALA A 1 226 ? -0.408 -8.997 12.688 1.00 95.44 226 ALA A C 1
ATOM 1716 O O . ALA A 1 226 ? -1.323 -9.177 13.490 1.00 95.44 226 ALA A O 1
ATOM 1717 N N . VAL A 1 227 ? 0.055 -7.773 12.407 1.00 97.19 227 VAL A N 1
ATOM 1718 C CA . VAL A 1 227 ? -0.486 -6.546 13.016 1.00 97.19 227 VAL A CA 1
ATOM 1719 C C . VAL A 1 227 ? -1.966 -6.382 12.662 1.00 97.19 227 VAL A C 1
ATOM 1721 O O . VAL A 1 227 ? -2.774 -6.131 13.557 1.00 97.19 227 VAL A O 1
ATOM 1724 N N . ALA A 1 228 ? -2.353 -6.596 11.397 1.00 97.00 228 ALA A N 1
ATOM 1725 C CA . ALA A 1 228 ? -3.761 -6.572 10.988 1.00 97.00 228 ALA A CA 1
ATOM 1726 C C . ALA A 1 228 ? -4.595 -7.575 11.799 1.00 97.00 228 ALA A C 1
ATOM 1728 O O . ALA A 1 228 ? -5.652 -7.232 12.331 1.00 97.00 228 ALA A O 1
ATOM 1729 N N . GLY A 1 229 ? -4.087 -8.805 11.925 1.00 97.62 229 GLY A N 1
ATOM 1730 C CA . GLY A 1 229 ? -4.708 -9.879 12.690 1.00 97.62 229 GLY A CA 1
ATOM 1731 C C . GLY A 1 229 ? -4.882 -9.524 14.164 1.00 97.62 229 GLY A C 1
ATOM 1732 O O . GLY A 1 229 ? -5.968 -9.718 14.703 1.00 97.62 229 GLY A O 1
ATOM 1733 N N . LEU A 1 230 ? -3.865 -8.940 14.804 1.00 98.12 230 LEU A N 1
ATOM 1734 C CA . LEU A 1 230 ? -3.939 -8.497 16.199 1.00 98.12 230 LEU A CA 1
ATOM 1735 C C . LEU A 1 230 ? -4.995 -7.401 16.393 1.00 98.12 230 LEU A C 1
ATOM 1737 O O . LEU A 1 230 ? -5.800 -7.487 17.319 1.00 98.12 230 LEU A O 1
ATOM 1741 N N . VAL A 1 231 ? -5.051 -6.402 15.510 1.00 98.12 231 VAL A N 1
ATOM 1742 C CA . VAL A 1 231 ? -6.045 -5.319 15.602 1.00 98.12 231 VAL A CA 1
ATOM 1743 C C . VAL A 1 231 ? -7.471 -5.847 15.428 1.00 98.12 231 VAL A C 1
ATOM 1745 O O . VAL A 1 231 ? -8.358 -5.519 16.220 1.00 98.12 231 VAL A O 1
ATOM 1748 N N . ILE A 1 232 ? -7.691 -6.717 14.439 1.00 98.00 232 ILE A N 1
ATOM 1749 C CA . ILE A 1 232 ? -8.992 -7.361 14.214 1.00 98.00 232 ILE A CA 1
ATOM 1750 C C . ILE A 1 232 ? -9.353 -8.265 15.400 1.00 98.00 232 ILE A C 1
ATOM 1752 O O . ILE A 1 232 ? -10.499 -8.262 15.850 1.00 98.00 232 ILE A O 1
ATOM 1756 N N . PHE A 1 233 ? -8.385 -8.999 15.954 1.00 98.31 233 PHE A N 1
ATOM 1757 C CA . PHE A 1 233 ? -8.590 -9.849 17.123 1.00 98.31 233 PHE A CA 1
ATOM 1758 C C . PHE A 1 233 ? -8.968 -9.030 18.363 1.00 98.31 233 PHE A C 1
ATOM 1760 O O . PHE A 1 233 ? -9.910 -9.395 19.067 1.00 98.31 233 PHE A O 1
ATOM 1767 N N . ALA A 1 234 ? -8.326 -7.880 18.595 1.00 98.06 234 ALA A N 1
ATOM 1768 C CA . ALA A 1 234 ? -8.698 -6.958 19.667 1.00 98.06 234 ALA A CA 1
ATOM 1769 C C . ALA A 1 234 ? -10.147 -6.464 19.512 1.00 98.06 234 ALA A C 1
ATOM 1771 O O . ALA A 1 234 ? -10.920 -6.513 20.470 1.00 98.06 234 ALA A O 1
ATOM 1772 N N . ALA A 1 235 ? -10.558 -6.065 18.304 1.00 97.44 235 ALA A N 1
ATOM 1773 C CA . ALA A 1 235 ? -11.948 -5.700 18.032 1.00 97.44 235 ALA A CA 1
ATOM 1774 C C . ALA A 1 235 ? -12.918 -6.881 18.245 1.00 97.44 235 ALA A C 1
ATOM 1776 O O . ALA A 1 235 ? -13.989 -6.708 18.829 1.00 97.44 235 ALA A O 1
ATOM 1777 N N . GLY A 1 236 ? -12.523 -8.094 17.846 1.00 97.50 236 GLY A N 1
ATOM 1778 C CA . GLY A 1 236 ? -13.279 -9.326 18.076 1.00 97.50 236 GLY A CA 1
ATOM 1779 C C . GLY A 1 236 ? -13.476 -9.645 19.561 1.00 97.50 236 GLY A C 1
ATOM 1780 O O . GLY A 1 236 ? -14.570 -10.031 19.969 1.00 97.50 236 GLY A O 1
ATOM 1781 N N . LEU A 1 237 ? -12.465 -9.408 20.401 1.00 97.25 237 LEU A N 1
ATOM 1782 C CA . LEU A 1 237 ? -12.576 -9.543 21.858 1.00 97.25 237 LEU A CA 1
ATOM 1783 C C . LEU A 1 237 ? -13.569 -8.537 22.457 1.00 97.25 237 LEU A C 1
ATOM 1785 O O . LEU A 1 237 ? -14.321 -8.888 23.370 1.00 97.25 237 LEU A O 1
ATOM 1789 N N . LEU A 1 238 ? -13.629 -7.310 21.930 1.00 95.56 238 LEU A N 1
ATOM 1790 C CA . LEU A 1 238 ? -14.640 -6.327 22.337 1.00 95.56 238 LEU A CA 1
ATOM 1791 C C . LEU A 1 238 ? -16.044 -6.761 21.913 1.00 95.56 238 LEU A C 1
ATOM 1793 O O . LEU A 1 238 ? -16.972 -6.687 22.717 1.00 95.56 238 LEU A O 1
ATOM 1797 N N . ALA A 1 239 ? -16.210 -7.283 20.698 1.00 94.56 239 ALA A N 1
ATOM 1798 C CA . ALA A 1 239 ? -17.477 -7.867 20.263 1.00 94.56 239 ALA A CA 1
ATOM 1799 C C . ALA A 1 239 ? -17.887 -9.064 21.149 1.00 94.56 239 ALA A C 1
ATOM 1801 O O . ALA A 1 239 ? -19.041 -9.174 21.567 1.00 94.56 239 ALA A O 1
ATOM 1802 N N . ALA A 1 240 ? -16.936 -9.920 21.531 1.00 94.81 240 ALA A N 1
ATOM 1803 C CA . ALA A 1 240 ? -17.174 -11.022 22.459 1.00 94.81 240 ALA A CA 1
ATOM 1804 C C . ALA A 1 240 ? -17.556 -10.529 23.865 1.00 94.81 240 ALA A C 1
ATOM 1806 O O . ALA A 1 240 ? -18.393 -11.147 24.527 1.00 94.81 240 ALA A O 1
ATOM 1807 N N . TYR A 1 241 ? -17.004 -9.400 24.325 1.00 92.62 241 TYR A N 1
ATOM 1808 C CA . TYR A 1 241 ? -17.435 -8.757 25.568 1.00 92.62 241 TYR A CA 1
ATOM 1809 C C . TYR A 1 241 ? -18.911 -8.353 25.501 1.00 92.62 241 TYR A C 1
ATOM 1811 O O . TYR A 1 241 ? -19.645 -8.579 26.463 1.00 92.62 241 TYR A O 1
ATOM 1819 N N . TRP A 1 242 ? -19.377 -7.833 24.365 1.00 88.56 242 TRP A N 1
ATOM 1820 C CA . TRP A 1 242 ? -20.792 -7.506 24.171 1.00 88.56 242 TRP A CA 1
ATOM 1821 C C . TRP A 1 242 ? -21.705 -8.732 24.239 1.00 88.56 242 TRP A C 1
ATOM 1823 O O . TRP A 1 242 ? -22.773 -8.656 24.853 1.00 88.56 242 TRP A O 1
ATOM 1833 N N . LEU A 1 243 ? -21.272 -9.854 23.660 1.00 90.44 243 LEU A N 1
ATOM 1834 C CA . LEU A 1 243 ? -22.060 -11.085 23.595 1.00 90.44 243 LEU A CA 1
ATOM 1835 C C . LEU A 1 243 ? -22.070 -11.859 24.923 1.00 90.44 243 LEU A C 1
ATOM 1837 O O . LEU A 1 243 ? -23.130 -12.249 25.406 1.00 90.44 243 LEU A O 1
ATOM 1841 N N . TYR A 1 244 ? -20.903 -12.051 25.539 1.00 91.50 244 TYR A N 1
ATOM 1842 C CA . TYR A 1 244 ? -20.736 -12.919 26.712 1.00 91.50 244 TYR A CA 1
ATOM 1843 C C . TYR A 1 244 ? -20.625 -12.166 28.042 1.00 91.50 244 TYR A C 1
ATOM 1845 O O . TYR A 1 244 ? -20.648 -12.790 29.101 1.00 91.50 244 TYR A O 1
ATOM 1853 N N . ARG A 1 245 ? -20.464 -10.836 28.012 1.00 86.62 245 ARG A N 1
ATOM 1854 C CA . ARG A 1 245 ? -20.328 -9.953 29.189 1.00 86.62 245 ARG A CA 1
ATOM 1855 C C . ARG A 1 245 ? -19.238 -10.359 30.191 1.00 86.62 245 ARG A C 1
ATOM 1857 O O . ARG A 1 245 ? -19.310 -10.004 31.367 1.00 86.62 245 ARG A O 1
ATOM 1864 N N . ARG A 1 246 ? -18.201 -11.073 29.738 1.00 88.25 246 ARG A N 1
ATOM 1865 C CA . ARG A 1 246 ? -17.052 -11.463 30.570 1.00 88.25 246 ARG A CA 1
ATOM 1866 C C . ARG A 1 246 ? -16.097 -10.282 30.755 1.00 88.25 246 ARG A C 1
ATOM 1868 O O . ARG A 1 246 ? -15.489 -9.816 29.798 1.00 88.25 246 ARG A O 1
ATOM 1875 N N . THR A 1 247 ? -15.926 -9.826 31.992 1.00 85.88 247 THR A N 1
ATOM 1876 C CA . THR A 1 247 ? -15.157 -8.615 32.347 1.00 85.88 247 THR A CA 1
ATOM 1877 C C . THR A 1 247 ? -13.649 -8.703 32.094 1.00 85.88 247 THR A C 1
ATOM 1879 O O . THR A 1 247 ? -12.992 -7.667 32.069 1.00 85.88 247 THR A O 1
ATOM 1882 N N . TRP A 1 248 ? -13.096 -9.899 31.867 1.00 86.25 248 TRP A N 1
ATOM 1883 C CA . TRP A 1 248 ? -11.683 -10.083 31.508 1.00 86.25 248 TRP A CA 1
ATOM 1884 C C . TRP A 1 248 ? -11.389 -9.860 30.013 1.00 86.25 248 TRP A C 1
ATOM 1886 O O . TRP A 1 248 ? -10.227 -9.738 29.638 1.00 86.25 248 TRP A O 1
ATOM 1896 N N . LEU A 1 249 ? -12.410 -9.766 29.152 1.00 92.69 249 LEU A N 1
ATOM 1897 C CA . LEU A 1 249 ? -12.216 -9.572 27.709 1.00 92.69 249 LEU A CA 1
ATOM 1898 C C . LEU A 1 249 ? -11.679 -8.173 27.339 1.00 92.69 249 LEU A C 1
ATOM 1900 O O . LEU A 1 249 ? -10.731 -8.115 26.560 1.00 92.69 249 LEU A O 1
ATOM 1904 N N . PRO A 1 250 ? -12.186 -7.048 27.893 1.00 92.06 250 PRO A N 1
ATOM 1905 C CA . PRO A 1 250 ? -11.628 -5.721 27.616 1.00 92.06 250 PRO A CA 1
ATOM 1906 C C . PRO A 1 250 ? -10.140 -5.539 27.975 1.00 92.06 250 PRO A C 1
ATOM 1908 O O . PRO A 1 250 ? -9.423 -4.983 27.146 1.00 92.06 250 PRO A O 1
ATOM 1911 N N . PRO A 1 251 ? -9.623 -5.996 29.140 1.00 91.69 251 PRO A N 1
ATOM 1912 C CA . PRO A 1 251 ? -8.192 -5.880 29.421 1.00 91.69 251 PRO A CA 1
ATOM 1913 C C . PRO A 1 251 ? -7.340 -6.767 28.505 1.00 91.69 251 PRO A C 1
ATOM 1915 O O . PRO A 1 251 ? -6.252 -6.349 28.117 1.00 91.69 251 PRO A O 1
ATOM 1918 N N . LEU A 1 252 ? -7.834 -7.942 28.090 1.00 94.69 252 LEU A N 1
ATOM 1919 C CA . LEU A 1 252 ? -7.143 -8.734 27.069 1.00 94.69 252 LEU A CA 1
ATOM 1920 C C . LEU A 1 252 ? -7.118 -7.998 25.719 1.00 94.69 252 LEU A C 1
ATOM 1922 O O . LEU A 1 252 ? -6.067 -7.925 25.090 1.00 94.69 252 LEU A O 1
ATOM 1926 N N . ALA A 1 253 ? -8.244 -7.411 25.299 1.00 96.88 253 ALA A N 1
ATOM 1927 C CA . ALA A 1 253 ? -8.325 -6.617 24.071 1.00 96.88 253 ALA A CA 1
ATOM 1928 C C . ALA A 1 253 ? -7.354 -5.429 24.095 1.00 96.88 253 ALA A C 1
ATOM 1930 O O . ALA A 1 253 ? -6.699 -5.157 23.093 1.00 96.88 253 ALA A O 1
ATOM 1931 N N . LEU A 1 254 ? -7.217 -4.765 25.248 1.00 96.12 254 LEU A N 1
ATOM 1932 C CA . LEU A 1 254 ? -6.240 -3.699 25.450 1.00 96.12 254 LEU A CA 1
ATOM 1933 C C . LEU A 1 254 ? -4.804 -4.212 25.278 1.00 96.12 254 LEU A C 1
ATOM 1935 O O . LEU A 1 254 ? -4.037 -3.602 24.541 1.00 96.12 254 LEU A O 1
ATOM 1939 N N . GLY A 1 255 ? -4.452 -5.340 25.905 1.00 96.31 255 GLY A N 1
ATOM 1940 C CA . GLY A 1 255 ? -3.123 -5.944 25.757 1.00 96.31 255 GLY A CA 1
ATOM 1941 C C . GLY A 1 255 ? -2.791 -6.291 24.303 1.00 96.31 255 GLY A C 1
ATOM 1942 O O . GLY A 1 255 ? -1.703 -5.978 23.826 1.00 96.31 255 GLY A O 1
ATOM 1943 N N . VAL A 1 256 ? -3.753 -6.861 23.573 1.00 98.19 256 VAL A N 1
ATOM 1944 C CA . VAL A 1 256 ? -3.608 -7.184 22.144 1.00 98.19 256 VAL A CA 1
ATOM 1945 C C . VAL A 1 256 ? -3.469 -5.917 21.290 1.00 98.19 256 VAL A C 1
ATOM 1947 O O . VAL A 1 256 ? -2.607 -5.868 20.415 1.00 98.19 256 VAL A O 1
ATOM 1950 N N . ALA A 1 257 ? -4.279 -4.883 21.536 1.00 97.88 257 ALA A N 1
ATOM 1951 C CA . ALA A 1 257 ? -4.216 -3.630 20.783 1.00 97.88 257 ALA A CA 1
ATOM 1952 C C . ALA A 1 257 ? -2.878 -2.898 20.996 1.00 97.88 257 ALA A C 1
ATOM 1954 O O . ALA A 1 257 ? -2.260 -2.451 20.030 1.00 97.88 257 ALA A O 1
ATOM 1955 N N . VAL A 1 258 ? -2.386 -2.851 22.241 1.00 97.88 258 VAL A N 1
ATOM 1956 C CA . VAL A 1 258 ? -1.055 -2.311 22.565 1.00 97.88 258 VAL A CA 1
ATOM 1957 C C . VAL A 1 258 ? 0.037 -3.116 21.863 1.00 97.88 258 VAL A C 1
ATOM 1959 O O . VAL A 1 258 ? 0.908 -2.526 21.229 1.00 97.88 258 VAL A O 1
ATOM 1962 N N . ALA A 1 259 ? -0.031 -4.451 21.911 1.00 97.94 259 ALA A N 1
ATOM 1963 C CA . ALA A 1 259 ? 0.921 -5.313 21.215 1.00 97.94 259 ALA A CA 1
ATOM 1964 C C . ALA A 1 259 ? 0.945 -5.048 19.700 1.00 97.94 259 ALA A C 1
ATOM 1966 O O . ALA A 1 259 ? 2.025 -5.019 19.118 1.00 97.94 259 ALA A O 1
ATOM 1967 N N . ALA A 1 260 ? -0.203 -4.785 19.067 1.00 97.88 260 ALA A N 1
ATOM 1968 C CA . ALA A 1 260 ? -0.262 -4.449 17.645 1.00 97.88 260 ALA A CA 1
ATOM 1969 C C . ALA A 1 260 ? 0.446 -3.121 17.317 1.00 97.88 260 ALA A C 1
ATOM 1971 O O . ALA A 1 260 ? 1.247 -3.064 16.383 1.00 97.88 260 ALA A O 1
ATOM 1972 N N . VAL A 1 261 ? 0.188 -2.065 18.099 1.00 97.62 261 VAL A N 1
ATOM 1973 C CA . VAL A 1 261 ? 0.825 -0.746 17.921 1.00 97.62 261 VAL A CA 1
ATOM 1974 C C . VAL A 1 261 ? 2.335 -0.828 18.150 1.00 97.62 261 VAL A C 1
ATOM 1976 O O . VAL A 1 261 ? 3.106 -0.265 17.372 1.00 97.62 261 VAL A O 1
ATOM 1979 N N . VAL A 1 262 ? 2.769 -1.560 19.181 1.00 96.88 262 VAL A N 1
ATOM 1980 C CA . VAL A 1 262 ? 4.193 -1.765 19.481 1.00 96.88 262 VAL A CA 1
ATOM 1981 C C . VAL A 1 262 ? 4.869 -2.573 18.375 1.00 96.88 262 VAL A C 1
ATOM 1983 O O . VAL A 1 262 ? 5.903 -2.146 17.869 1.00 96.88 262 VAL A O 1
ATOM 1986 N N . ALA A 1 263 ? 4.271 -3.690 17.950 1.00 95.31 263 ALA A N 1
ATOM 1987 C CA . ALA A 1 263 ? 4.826 -4.544 16.902 1.00 95.31 263 ALA A CA 1
ATOM 1988 C C . ALA A 1 263 ? 5.015 -3.783 15.584 1.00 95.31 263 ALA A C 1
ATOM 1990 O O . ALA A 1 263 ? 6.073 -3.885 14.965 1.00 95.31 263 ALA A O 1
ATOM 1991 N N . PHE A 1 264 ? 4.028 -2.975 15.181 1.00 95.50 264 PHE A N 1
ATOM 1992 C CA . PHE A 1 264 ? 4.162 -2.137 13.994 1.00 95.50 264 PHE A CA 1
ATOM 1993 C C . PHE A 1 264 ? 5.246 -1.074 14.159 1.00 95.50 264 PHE A C 1
ATOM 1995 O O . PHE A 1 264 ? 6.080 -0.929 13.275 1.00 95.50 264 PHE A O 1
ATOM 2002 N N . THR A 1 265 ? 5.256 -0.351 15.284 1.00 95.06 265 THR A N 1
ATOM 2003 C CA . THR A 1 265 ? 6.251 0.703 15.544 1.00 95.06 265 THR A CA 1
ATOM 2004 C C . THR A 1 265 ? 7.673 0.148 15.481 1.00 95.06 265 THR A C 1
ATOM 2006 O O . THR A 1 265 ? 8.515 0.727 14.807 1.00 95.06 265 THR A O 1
ATOM 2009 N N . MET A 1 266 ? 7.931 -0.996 16.124 1.00 92.94 266 MET A N 1
ATOM 2010 C CA . MET A 1 266 ? 9.251 -1.636 16.123 1.00 92.94 266 MET A CA 1
ATOM 2011 C C . MET A 1 266 ? 9.644 -2.173 14.745 1.00 92.94 266 MET A C 1
ATOM 2013 O O . MET A 1 266 ? 10.785 -2.032 14.317 1.00 92.94 266 MET A O 1
ATOM 2017 N N . GLY A 1 267 ? 8.718 -2.817 14.037 1.00 90.75 267 GLY A N 1
ATOM 2018 C CA . GLY A 1 267 ? 9.041 -3.368 12.727 1.00 90.75 267 GLY A CA 1
ATOM 2019 C C . GLY A 1 267 ? 9.203 -2.287 11.656 1.00 90.75 267 GLY A C 1
ATOM 2020 O O . GLY A 1 267 ? 10.107 -2.372 10.826 1.00 90.75 267 GLY A O 1
ATOM 2021 N N . MET A 1 268 ? 8.401 -1.221 11.718 1.00 91.31 268 MET A N 1
ATOM 2022 C CA . MET A 1 268 ? 8.582 -0.061 10.851 1.00 91.31 268 MET A CA 1
ATOM 2023 C C . MET A 1 268 ? 9.811 0.761 11.206 1.00 91.31 268 MET A C 1
ATOM 2025 O O . MET A 1 268 ? 10.393 1.303 10.280 1.00 91.31 268 MET A O 1
ATOM 2029 N N . SER A 1 269 ? 10.235 0.848 12.473 1.00 91.25 269 SER A N 1
ATOM 2030 C CA . SER A 1 269 ? 11.464 1.579 12.811 1.00 91.25 269 SER A CA 1
ATOM 2031 C C . SER A 1 269 ? 12.692 0.940 12.159 1.00 91.25 269 SER A C 1
ATOM 2033 O O . SER A 1 269 ? 13.543 1.645 11.630 1.00 91.25 269 SER A O 1
ATOM 2035 N N . LEU A 1 270 ? 12.741 -0.397 12.126 1.00 87.94 270 LEU A N 1
ATOM 2036 C CA . LEU A 1 270 ? 13.793 -1.146 11.430 1.00 87.94 270 LEU A CA 1
ATOM 2037 C C . LEU A 1 270 ? 13.742 -0.932 9.912 1.00 87.94 270 LEU A C 1
ATOM 2039 O O . LEU A 1 270 ? 14.775 -0.790 9.266 1.00 87.94 270 LEU A O 1
ATOM 2043 N N . ALA A 1 271 ? 12.541 -0.899 9.328 1.00 85.56 271 ALA A N 1
ATOM 2044 C CA . ALA A 1 271 ? 12.385 -0.618 7.902 1.00 85.56 271 ALA A CA 1
ATOM 2045 C C . ALA A 1 271 ? 12.768 0.833 7.563 1.00 85.56 271 ALA A C 1
ATOM 2047 O O . ALA A 1 271 ? 13.432 1.084 6.559 1.00 85.56 271 ALA A O 1
ATOM 2048 N N . SER A 1 272 ? 12.371 1.789 8.403 1.00 86.38 272 SER A N 1
ATOM 2049 C CA . SER A 1 272 ? 12.629 3.208 8.191 1.00 86.38 272 SER A CA 1
ATOM 2050 C C . SER A 1 272 ? 14.095 3.573 8.369 1.00 86.38 272 SER A C 1
ATOM 2052 O O . SER A 1 272 ? 14.556 4.454 7.663 1.00 86.38 272 SER A O 1
ATOM 2054 N N . GLU A 1 273 ? 14.850 2.878 9.225 1.00 86.12 273 GLU A N 1
ATOM 2055 C CA . GLU A 1 273 ? 16.302 3.079 9.358 1.00 86.12 273 GLU A CA 1
ATOM 2056 C C . GLU A 1 273 ? 17.025 2.931 8.009 1.00 86.12 273 GLU A C 1
ATOM 2058 O O . GLU A 1 273 ? 17.929 3.698 7.689 1.00 86.12 273 GLU A O 1
ATOM 2063 N N . VAL A 1 274 ? 16.558 1.999 7.172 1.00 82.44 274 VAL A N 1
ATOM 2064 C CA . VAL A 1 274 ? 17.106 1.760 5.829 1.00 82.44 274 VAL A CA 1
ATOM 2065 C C . VAL A 1 274 ? 16.500 2.694 4.776 1.00 82.44 274 VAL A C 1
ATOM 2067 O O . VAL A 1 274 ? 17.197 3.098 3.848 1.00 82.44 274 VAL A O 1
ATOM 2070 N N . LEU A 1 275 ? 15.208 3.024 4.883 1.00 80.69 275 LEU A N 1
ATOM 2071 C CA . LEU A 1 275 ? 14.492 3.808 3.865 1.00 80.69 275 LEU A CA 1
ATOM 2072 C C . LEU A 1 275 ? 14.682 5.323 4.017 1.00 80.69 275 LEU A C 1
ATOM 2074 O O . LEU A 1 275 ? 14.899 6.026 3.035 1.00 80.69 275 LEU A O 1
ATOM 2078 N N . THR A 1 276 ? 14.538 5.827 5.239 1.00 83.81 276 THR A N 1
ATOM 2079 C CA . THR A 1 276 ? 14.412 7.256 5.559 1.00 83.81 276 THR A CA 1
ATOM 2080 C C . THR A 1 276 ? 15.303 7.704 6.722 1.00 83.81 276 THR A C 1
ATOM 2082 O O . THR A 1 276 ? 15.319 8.885 7.054 1.00 83.81 276 THR A O 1
ATOM 2085 N N . GLY A 1 277 ? 16.029 6.789 7.367 1.00 85.00 277 GLY A N 1
ATOM 2086 C CA . GLY A 1 277 ? 16.797 7.016 8.594 1.00 85.00 277 GLY A CA 1
ATOM 2087 C C . GLY A 1 277 ? 15.945 6.939 9.865 1.00 85.00 277 GLY A C 1
ATOM 2088 O O . GLY A 1 277 ? 16.298 6.218 10.790 1.00 85.00 277 GLY A O 1
ATOM 2089 N N . ASP A 1 278 ? 14.789 7.607 9.887 1.00 88.94 278 ASP A N 1
ATOM 2090 C CA . ASP A 1 278 ? 13.884 7.658 11.048 1.00 88.94 278 ASP A CA 1
ATOM 2091 C C . ASP A 1 278 ? 12.446 7.255 10.698 1.00 88.94 278 ASP A C 1
ATOM 2093 O O . ASP A 1 278 ? 12.024 7.365 9.546 1.00 88.94 278 ASP A O 1
ATOM 2097 N N . LEU A 1 279 ? 11.653 6.851 11.701 1.00 88.88 279 LEU A N 1
ATOM 2098 C CA . LEU A 1 279 ? 10.243 6.449 11.532 1.00 88.88 279 LEU A CA 1
ATOM 2099 C C . LEU A 1 279 ? 9.325 7.610 11.120 1.00 88.88 279 LEU A C 1
ATOM 2101 O O . LEU A 1 279 ? 8.333 7.410 10.411 1.00 88.88 279 LEU A O 1
ATOM 2105 N N . TRP A 1 280 ? 9.643 8.816 11.578 1.00 93.44 280 TRP A N 1
ATOM 2106 C CA . TRP A 1 280 ? 8.979 10.059 11.209 1.00 93.44 280 TRP A CA 1
ATOM 2107 C C . TRP A 1 280 ? 10.027 11.142 10.991 1.00 93.44 280 TRP A C 1
ATOM 2109 O O . TRP A 1 280 ? 11.071 11.134 11.640 1.00 93.44 280 TRP A O 1
ATOM 2119 N N . GLY A 1 281 ? 9.751 12.090 10.106 1.00 92.94 281 GLY A N 1
ATOM 2120 C CA . GLY A 1 281 ? 10.698 13.155 9.825 1.00 92.94 281 GLY A CA 1
ATOM 2121 C C . GLY A 1 281 ? 10.416 13.888 8.529 1.00 92.94 281 GLY A C 1
ATOM 2122 O O . GLY A 1 281 ? 9.410 13.667 7.852 1.00 92.94 281 GLY A O 1
ATOM 2123 N N . THR A 1 282 ? 11.333 14.790 8.213 1.00 92.81 282 THR A N 1
ATOM 2124 C CA . THR A 1 282 ? 11.378 15.528 6.955 1.00 92.81 282 THR A CA 1
ATOM 2125 C C . THR A 1 282 ? 12.811 15.536 6.460 1.00 92.81 282 THR A C 1
ATOM 2127 O O . THR A 1 282 ? 13.725 15.760 7.254 1.00 92.81 282 THR A O 1
ATOM 2130 N N . GLY A 1 283 ? 13.022 15.351 5.166 1.00 89.56 283 GLY A N 1
ATOM 2131 C CA . GLY A 1 283 ? 14.358 15.361 4.597 1.00 89.56 283 GLY A CA 1
ATOM 2132 C C . GLY A 1 283 ? 14.354 15.084 3.106 1.00 89.56 283 GLY A C 1
ATOM 2133 O O . GLY A 1 283 ? 13.324 14.799 2.501 1.00 89.56 283 GLY A O 1
ATOM 2134 N N . THR A 1 284 ? 15.534 15.165 2.508 1.00 87.12 284 THR A N 1
ATOM 2135 C CA . THR A 1 284 ? 15.720 14.836 1.099 1.00 87.12 284 THR A CA 1
ATOM 2136 C C . THR A 1 284 ? 15.895 13.334 0.929 1.00 87.12 284 THR A C 1
ATOM 2138 O O . THR A 1 284 ? 16.877 12.777 1.419 1.00 87.12 284 THR A O 1
ATOM 2141 N N . VAL A 1 285 ? 14.974 12.693 0.215 1.00 82.88 285 VAL A N 1
ATOM 2142 C CA . VAL A 1 285 ? 15.017 11.255 -0.070 1.00 82.88 285 VAL A CA 1
ATOM 2143 C C . VAL A 1 285 ? 15.226 11.062 -1.567 1.00 82.88 285 VAL A C 1
ATOM 2145 O O . VAL A 1 285 ? 14.521 11.651 -2.387 1.00 82.88 285 VAL A O 1
ATOM 2148 N N . ALA A 1 286 ? 16.213 10.245 -1.928 1.00 78.00 286 ALA A N 1
ATOM 2149 C CA . ALA A 1 286 ? 16.405 9.815 -3.305 1.00 78.00 286 ALA A CA 1
ATOM 2150 C C . ALA A 1 286 ? 15.388 8.710 -3.612 1.00 78.00 286 ALA A C 1
ATOM 2152 O O . ALA A 1 286 ? 15.481 7.611 -3.065 1.00 78.00 286 ALA A O 1
ATOM 2153 N N . ILE A 1 287 ? 14.397 9.009 -4.454 1.00 75.25 287 ILE A N 1
ATOM 2154 C CA . ILE A 1 287 ? 13.390 8.034 -4.880 1.00 75.25 287 ILE A CA 1
ATOM 2155 C C . ILE A 1 287 ? 13.546 7.814 -6.377 1.00 75.25 287 ILE A C 1
ATOM 2157 O O . ILE A 1 287 ? 13.331 8.728 -7.168 1.00 75.25 287 ILE A O 1
ATOM 2161 N N . SER A 1 288 ? 13.884 6.587 -6.766 1.00 71.81 288 SER A N 1
ATOM 2162 C CA . SER A 1 288 ? 13.912 6.182 -8.166 1.00 71.81 288 SER A CA 1
ATOM 2163 C C . SER A 1 288 ? 12.550 5.614 -8.565 1.00 71.81 288 SER A C 1
ATOM 2165 O O . SER A 1 288 ? 12.098 4.579 -8.072 1.00 71.81 288 SER A O 1
ATOM 2167 N N . LEU A 1 289 ? 11.863 6.316 -9.464 1.00 76.38 289 LEU A N 1
ATOM 2168 C CA . LEU A 1 289 ? 10.612 5.850 -10.050 1.00 76.38 289 LEU A CA 1
ATOM 2169 C C . LEU A 1 289 ? 10.895 5.161 -11.390 1.00 76.38 289 LEU A C 1
ATOM 2171 O O . LEU A 1 289 ? 11.528 5.759 -12.262 1.00 76.38 289 LEU A O 1
ATOM 2175 N N . PRO A 1 290 ? 10.411 3.925 -11.613 1.00 73.69 290 PRO A N 1
ATOM 2176 C CA . PRO A 1 290 ? 10.624 3.242 -12.882 1.00 73.69 290 PRO A CA 1
ATOM 2177 C C . PRO A 1 290 ? 10.034 4.043 -14.046 1.00 73.69 290 PRO A C 1
ATOM 2179 O O . PRO A 1 290 ? 8.824 4.291 -14.066 1.00 73.69 290 PRO A O 1
ATOM 2182 N N . GLY A 1 291 ? 10.875 4.393 -15.020 1.00 67.56 291 GLY A N 1
ATOM 2183 C CA . GLY A 1 291 ? 10.476 5.127 -16.225 1.00 67.56 291 GLY A CA 1
ATOM 2184 C C . GLY A 1 291 ? 10.544 6.652 -16.120 1.00 67.56 291 GLY A C 1
ATOM 2185 O O . GLY A 1 291 ? 10.183 7.321 -17.084 1.00 67.56 291 GLY A O 1
ATOM 2186 N N . LEU A 1 292 ? 10.997 7.198 -14.986 1.00 73.12 292 LEU A N 1
ATOM 2187 C CA . LEU A 1 292 ? 11.278 8.622 -14.832 1.00 73.12 292 LEU A CA 1
ATOM 2188 C C . LEU A 1 292 ? 12.800 8.834 -14.839 1.00 73.12 292 LEU A C 1
ATOM 2190 O O . LEU A 1 292 ? 13.499 8.371 -13.940 1.00 73.12 292 LEU A O 1
ATOM 2194 N N . ASP A 1 293 ? 13.310 9.507 -15.873 1.00 62.28 293 ASP A N 1
ATOM 2195 C CA . ASP A 1 293 ? 14.731 9.843 -15.994 1.00 62.28 293 ASP A CA 1
ATOM 2196 C C . ASP A 1 293 ? 15.051 11.002 -15.032 1.00 62.28 293 ASP A C 1
ATOM 2198 O O . ASP A 1 293 ? 14.764 12.163 -15.324 1.00 62.28 293 ASP A O 1
ATOM 2202 N N . GLY A 1 294 ? 15.617 10.694 -13.865 1.00 57.66 294 GLY A N 1
ATOM 2203 C CA . GLY A 1 294 ? 16.075 11.702 -12.912 1.00 57.66 294 GLY A CA 1
ATOM 2204 C C . GLY A 1 294 ? 16.221 11.160 -11.496 1.00 57.66 294 GLY A C 1
ATOM 2205 O O . GLY A 1 294 ? 15.226 10.899 -10.825 1.00 57.66 294 GLY A O 1
ATOM 2206 N N . ASP A 1 295 ? 17.464 11.074 -11.019 1.00 53.84 295 ASP A N 1
ATOM 2207 C CA . ASP A 1 295 ? 17.789 10.944 -9.595 1.00 53.84 295 ASP A CA 1
ATOM 2208 C C . ASP A 1 295 ? 17.512 12.289 -8.902 1.00 53.84 295 ASP A C 1
ATOM 2210 O O . ASP A 1 295 ? 18.413 13.043 -8.533 1.00 53.84 295 ASP A O 1
ATOM 2214 N N . GLY A 1 296 ? 16.234 12.652 -8.810 1.00 61.56 296 GLY A N 1
ATOM 2215 C CA . GLY A 1 296 ? 15.792 13.834 -8.088 1.00 61.56 296 GLY A CA 1
ATOM 2216 C C . GLY A 1 296 ? 15.769 13.532 -6.597 1.00 61.56 296 GLY A C 1
ATOM 2217 O O . GLY A 1 296 ? 15.012 12.673 -6.145 1.00 61.56 296 GLY A O 1
ATOM 2218 N N . SER A 1 297 ? 16.591 14.226 -5.814 1.00 72.31 297 SER A N 1
ATOM 2219 C CA . SER A 1 297 ? 16.419 14.250 -4.366 1.00 72.31 297 SER A CA 1
ATOM 2220 C C . SER A 1 297 ? 15.147 15.032 -4.045 1.00 72.31 297 SER A C 1
ATOM 2222 O O . SER A 1 297 ? 15.101 16.259 -4.136 1.00 72.31 297 SER A O 1
ATOM 2224 N N . LEU A 1 298 ? 14.088 14.316 -3.682 1.00 84.25 298 LEU A N 1
ATOM 2225 C CA . LEU A 1 298 ? 12.798 14.917 -3.369 1.00 84.25 298 LEU A CA 1
ATOM 2226 C C . LEU A 1 298 ? 12.810 15.389 -1.923 1.00 84.25 298 LEU A C 1
ATOM 2228 O O . LEU A 1 298 ? 13.233 14.651 -1.033 1.00 84.25 298 LEU A O 1
ATOM 2232 N N . ASN A 1 299 ? 12.311 16.599 -1.671 1.00 88.56 299 ASN A N 1
ATOM 2233 C CA . ASN A 1 299 ? 12.014 16.998 -0.304 1.00 88.56 299 ASN A CA 1
ATOM 2234 C C . ASN A 1 299 ? 10.755 16.250 0.137 1.00 88.56 299 ASN A C 1
ATOM 2236 O O . ASN A 1 299 ? 9.678 16.453 -0.429 1.00 88.56 299 ASN A O 1
ATOM 2240 N N . ALA A 1 300 ? 10.917 15.357 1.104 1.00 91.38 300 ALA A N 1
ATOM 2241 C CA . ALA A 1 300 ? 9.885 14.450 1.555 1.00 91.38 300 ALA A CA 1
ATOM 2242 C C . ALA A 1 300 ? 9.625 14.606 3.050 1.00 91.38 300 ALA A C 1
ATOM 2244 O O . ALA A 1 300 ? 10.494 14.980 3.837 1.00 91.38 300 ALA A O 1
ATOM 2245 N N . SER A 1 301 ? 8.402 14.281 3.437 1.00 93.75 301 SER A N 1
ATOM 2246 C CA . SER A 1 301 ? 7.977 14.122 4.817 1.00 93.75 301 SER A CA 1
ATOM 2247 C C . SER A 1 301 ? 7.398 12.731 4.989 1.00 93.75 301 SER A C 1
ATOM 2249 O O . SER A 1 301 ? 6.697 12.236 4.109 1.00 93.75 301 SER A O 1
ATOM 2251 N N . TRP A 1 302 ? 7.695 12.085 6.107 1.00 94.38 302 TRP A N 1
ATOM 2252 C CA . TRP A 1 302 ? 7.174 10.761 6.408 1.00 94.38 302 TRP A CA 1
ATOM 2253 C C . TRP A 1 302 ? 6.698 10.690 7.848 1.00 94.38 302 TRP A C 1
ATOM 2255 O O . TRP A 1 302 ? 7.281 11.290 8.754 1.00 94.38 302 TRP A O 1
ATOM 2265 N N . ASN A 1 303 ? 5.587 9.995 8.062 1.00 95.75 303 ASN A N 1
ATOM 2266 C CA . ASN A 1 303 ? 4.949 9.891 9.365 1.00 95.75 303 ASN A CA 1
ATOM 2267 C C . ASN A 1 303 ? 3.979 8.695 9.432 1.00 95.75 303 ASN A C 1
ATOM 2269 O O . ASN A 1 303 ? 3.601 8.112 8.408 1.00 95.75 303 ASN A O 1
ATOM 2273 N N . PRO A 1 304 ? 3.546 8.311 10.648 1.00 96.12 304 PRO A N 1
ATOM 2274 C CA . PRO A 1 304 ? 2.423 7.405 10.807 1.00 96.12 304 PRO A CA 1
ATOM 2275 C C . PRO A 1 304 ? 1.151 7.997 10.193 1.00 96.12 304 PRO A C 1
ATOM 2277 O O . PRO A 1 304 ? 0.768 9.133 10.482 1.00 96.12 304 PRO A O 1
ATOM 2280 N N . ALA A 1 305 ? 0.475 7.193 9.380 1.00 96.62 305 ALA A N 1
ATOM 2281 C CA . ALA A 1 305 ? -0.716 7.593 8.646 1.00 96.62 305 ALA A CA 1
ATOM 2282 C C . ALA A 1 305 ? -2.004 7.322 9.448 1.00 96.62 305 ALA A C 1
ATOM 2284 O O . ALA A 1 305 ? -1.987 6.826 10.579 1.00 96.62 305 ALA A O 1
ATOM 2285 N N . LEU A 1 306 ? -3.157 7.643 8.852 1.00 96.31 306 LEU A N 1
ATOM 2286 C CA . LEU A 1 306 ? -4.469 7.581 9.507 1.00 96.31 306 LEU A CA 1
ATOM 2287 C C . LEU A 1 306 ? -4.760 6.234 10.192 1.00 96.31 306 LEU A C 1
ATOM 2289 O O . LEU A 1 306 ? -5.272 6.217 11.306 1.00 96.31 306 LEU A O 1
ATOM 2293 N N . GLY A 1 307 ? -4.424 5.108 9.561 1.00 97.38 307 GLY A N 1
ATOM 2294 C CA . GLY A 1 307 ? -4.660 3.772 10.112 1.00 97.38 307 GLY A CA 1
ATOM 2295 C C . GLY A 1 307 ? -3.959 3.551 11.452 1.00 97.38 307 GLY A C 1
ATOM 2296 O O . GLY A 1 307 ? -4.575 3.029 12.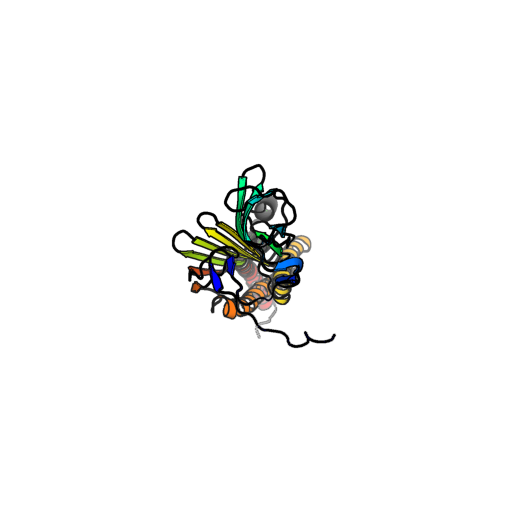383 1.00 97.38 307 GLY A O 1
ATOM 2297 N N . PHE A 1 308 ? -2.722 4.030 11.593 1.00 97.88 308 PHE A N 1
ATOM 2298 C CA . PHE A 1 308 ? -1.977 3.958 12.848 1.00 97.88 308 PHE A CA 1
ATOM 2299 C C . PHE A 1 308 ? -2.644 4.806 13.937 1.00 97.88 308 PHE A C 1
ATOM 2301 O O . PHE A 1 308 ? -2.899 4.322 15.040 1.00 97.88 308 PHE A O 1
ATOM 2308 N N . TRP A 1 309 ? -3.020 6.047 13.616 1.00 97.88 309 TRP A N 1
ATOM 2309 C CA . TRP A 1 309 ? -3.691 6.932 14.571 1.00 97.88 309 TRP A CA 1
ATOM 2310 C C . TRP A 1 309 ? -5.062 6.416 15.004 1.00 97.88 309 TRP A C 1
ATOM 2312 O O . TRP A 1 309 ? -5.410 6.532 16.177 1.00 97.88 309 TRP A O 1
ATOM 2322 N N . LEU A 1 310 ? -5.819 5.776 14.109 1.00 98.25 310 LEU A N 1
ATOM 2323 C CA . LEU A 1 310 ? -7.067 5.099 14.466 1.00 98.25 310 LEU A CA 1
ATOM 2324 C C . LEU A 1 310 ? -6.824 3.974 15.486 1.00 98.25 310 LEU A C 1
ATOM 2326 O O . LEU A 1 310 ? -7.574 3.865 16.455 1.00 98.25 310 LEU A O 1
ATOM 2330 N N . ALA A 1 311 ? -5.756 3.181 15.335 1.00 98.25 311 ALA A N 1
ATOM 2331 C CA . ALA A 1 311 ? -5.396 2.158 16.320 1.00 98.25 311 ALA A CA 1
ATOM 2332 C C . ALA A 1 311 ? -4.987 2.768 17.670 1.00 98.25 311 ALA A C 1
ATOM 2334 O O . ALA A 1 311 ? -5.434 2.294 18.719 1.00 98.25 311 ALA A O 1
ATOM 2335 N N . VAL A 1 312 ? -4.193 3.843 17.664 1.00 98.12 312 VAL A N 1
ATOM 2336 C CA . VAL A 1 312 ? -3.784 4.559 18.885 1.00 98.12 312 VAL A CA 1
ATOM 2337 C C . VAL A 1 312 ? -4.994 5.160 19.602 1.00 98.12 312 VAL A C 1
ATOM 2339 O O . VAL A 1 312 ? -5.166 4.938 20.799 1.00 98.12 312 VAL A O 1
ATOM 2342 N N . LEU A 1 313 ? -5.879 5.857 18.885 1.00 98.00 313 LEU A N 1
ATOM 2343 C CA . LEU A 1 313 ? -7.099 6.443 19.448 1.00 98.00 313 LEU A CA 1
ATOM 2344 C C . LEU A 1 313 ? -8.081 5.373 19.937 1.00 98.00 313 LEU A C 1
ATOM 2346 O O . LEU A 1 313 ? -8.708 5.542 20.987 1.00 98.00 313 LEU A O 1
ATOM 2350 N N . GLY A 1 314 ? -8.193 4.251 19.222 1.00 97.56 314 GLY A N 1
ATOM 2351 C CA . GLY A 1 314 ? -8.975 3.095 19.658 1.00 97.56 314 GLY A CA 1
ATOM 2352 C C . GLY A 1 314 ? -8.433 2.510 20.962 1.00 97.56 314 GLY A C 1
ATOM 2353 O O . GLY A 1 314 ? -9.188 2.282 21.907 1.00 97.56 314 GLY A O 1
ATOM 2354 N N . THR A 1 315 ? -7.112 2.366 21.060 1.00 96.88 315 THR A N 1
ATOM 2355 C CA . THR A 1 315 ? -6.420 1.889 22.265 1.00 96.88 315 THR A CA 1
ATOM 2356 C C . THR A 1 315 ? -6.582 2.867 23.433 1.00 96.88 315 THR A C 1
ATOM 2358 O O . THR A 1 315 ? -6.939 2.455 24.535 1.00 96.88 315 THR A O 1
ATOM 2361 N N . ALA A 1 316 ? -6.421 4.172 23.203 1.00 96.25 316 ALA A N 1
ATOM 2362 C CA . ALA A 1 316 ? -6.648 5.206 24.214 1.00 96.25 316 ALA A CA 1
ATOM 2363 C C . ALA A 1 316 ? -8.105 5.208 24.714 1.00 96.25 316 ALA A C 1
ATOM 2365 O O . ALA A 1 316 ? -8.358 5.307 25.917 1.00 96.25 316 ALA A O 1
ATOM 2366 N N . SER A 1 317 ? -9.068 5.014 23.808 1.00 95.19 317 SER A N 1
ATOM 2367 C CA . SER A 1 317 ? -10.488 4.871 24.152 1.00 95.19 317 SER A CA 1
ATOM 2368 C C . SER A 1 317 ? -10.742 3.654 25.050 1.00 95.19 317 SER A C 1
ATOM 2370 O O . SER A 1 317 ? -11.523 3.751 25.999 1.00 95.19 317 SER A O 1
ATOM 2372 N N . LEU A 1 318 ? -10.041 2.533 24.823 1.00 93.94 318 LEU A N 1
ATOM 2373 C CA . LEU A 1 318 ? -10.087 1.365 25.713 1.00 93.94 318 LEU A CA 1
ATOM 2374 C C . LEU A 1 318 ? -9.520 1.654 27.096 1.00 93.94 318 LEU A C 1
ATOM 2376 O O . LEU A 1 318 ? -10.144 1.276 28.086 1.00 93.94 318 LEU A O 1
ATOM 2380 N N . VAL A 1 319 ? -8.378 2.339 27.182 1.00 93.44 319 VAL A N 1
ATOM 2381 C CA . VAL A 1 319 ? -7.774 2.721 28.468 1.00 93.44 319 VAL A CA 1
ATOM 2382 C C . VAL A 1 319 ? -8.748 3.577 29.281 1.00 93.44 319 VAL A C 1
ATOM 2384 O O . VAL A 1 319 ? -9.004 3.283 30.450 1.00 93.44 319 VAL A O 1
ATOM 2387 N N . MET A 1 320 ? -9.363 4.583 28.651 1.00 91.50 320 MET A N 1
ATOM 2388 C CA . MET A 1 320 ? -10.357 5.444 29.301 1.00 91.50 320 MET A CA 1
ATOM 2389 C C . MET A 1 320 ? -11.605 4.664 29.737 1.00 91.50 320 MET A C 1
ATOM 2391 O O . MET A 1 320 ? -12.082 4.835 30.860 1.00 91.50 320 MET A O 1
ATOM 2395 N N . ALA A 1 321 ? -12.111 3.758 28.894 1.00 88.62 321 ALA A N 1
ATOM 2396 C CA . ALA A 1 321 ? -13.232 2.890 29.253 1.00 88.62 321 ALA A CA 1
ATOM 2397 C C . ALA A 1 321 ? -12.887 1.953 30.426 1.00 88.62 321 ALA A C 1
ATOM 2399 O O . ALA A 1 321 ? -13.747 1.644 31.255 1.00 88.62 321 ALA A O 1
ATOM 2400 N N . PHE A 1 322 ? -11.633 1.505 30.509 1.00 80.88 322 PHE A N 1
ATOM 2401 C CA . PHE A 1 322 ? -11.159 0.590 31.540 1.00 80.88 322 PHE A CA 1
ATOM 2402 C C . PHE A 1 322 ? -10.876 1.283 32.878 1.00 80.88 322 PHE A C 1
ATOM 2404 O O . PHE A 1 322 ? -11.083 0.668 33.923 1.00 80.88 322 PHE A O 1
ATOM 2411 N N . HIS A 1 323 ? -10.512 2.570 32.891 1.00 76.50 323 HIS A N 1
ATOM 2412 C CA . HIS A 1 323 ? -10.353 3.343 34.131 1.00 76.50 323 HIS A CA 1
ATOM 2413 C C . HIS A 1 323 ? -11.627 3.315 35.005 1.00 76.50 323 HIS A C 1
ATOM 2415 O O . HIS A 1 323 ? -11.557 3.166 36.229 1.00 76.50 323 HIS A O 1
ATOM 2421 N N . GLY A 1 324 ? -12.808 3.328 34.374 1.00 64.62 324 GLY A N 1
ATOM 2422 C CA . GLY A 1 324 ? -14.091 3.139 35.063 1.00 64.62 324 GLY A CA 1
ATOM 2423 C C . GLY A 1 324 ? -14.281 1.740 35.675 1.00 64.62 324 GLY A C 1
ATOM 2424 O O . GLY A 1 324 ? -14.947 1.595 36.696 1.00 64.62 324 GLY A O 1
ATOM 2425 N N . HIS A 1 325 ? -13.663 0.702 35.101 1.00 63.75 325 HIS A N 1
ATOM 2426 C CA . HIS A 1 325 ? -13.678 -0.655 35.659 1.00 63.75 325 HIS A CA 1
ATOM 2427 C C . HIS A 1 325 ? -12.647 -0.850 36.775 1.00 63.75 325 HIS A C 1
ATOM 2429 O O . HIS A 1 325 ? -12.968 -1.498 37.770 1.00 63.75 325 HIS A O 1
ATOM 2435 N N . ILE A 1 326 ? -11.445 -0.277 36.646 1.00 62.94 326 ILE A N 1
ATOM 2436 C CA . ILE A 1 326 ? -10.395 -0.347 37.674 1.00 62.94 326 ILE A CA 1
ATOM 2437 C C . ILE A 1 326 ? -10.867 0.311 38.970 1.00 62.94 326 ILE A C 1
ATOM 2439 O O . ILE A 1 326 ? -10.715 -0.273 40.035 1.00 62.94 326 ILE A O 1
ATOM 2443 N N . THR A 1 327 ? -11.477 1.493 38.902 1.00 62.16 327 THR A N 1
ATOM 2444 C CA . THR A 1 327 ? -11.998 2.186 40.095 1.00 62.16 327 THR A CA 1
ATOM 2445 C C . THR A 1 327 ? -13.090 1.373 40.798 1.00 62.16 327 THR A C 1
ATOM 2447 O O . THR A 1 327 ? -13.077 1.250 42.024 1.00 62.16 327 THR A O 1
ATOM 2450 N N . ALA A 1 328 ? -13.976 0.724 40.038 1.00 59.38 328 ALA A N 1
ATOM 2451 C CA . ALA A 1 328 ? -14.986 -0.182 40.582 1.00 59.38 328 ALA A CA 1
ATOM 2452 C C . ALA A 1 328 ? -14.374 -1.463 41.191 1.00 59.38 328 ALA A C 1
ATOM 2454 O O . ALA A 1 328 ? -14.797 -1.906 42.260 1.00 59.38 328 ALA A O 1
ATOM 2455 N N . MET A 1 329 ? -13.357 -2.043 40.545 1.00 57.84 329 MET A N 1
ATOM 2456 C CA . MET A 1 329 ? -12.673 -3.261 40.994 1.00 57.84 329 MET A CA 1
ATOM 2457 C C . MET A 1 329 ? -11.772 -3.012 42.215 1.00 57.84 329 MET A C 1
ATOM 2459 O O . MET A 1 329 ? -11.801 -3.797 43.159 1.00 57.84 329 MET A O 1
ATOM 2463 N N . LEU A 1 330 ? -11.036 -1.897 42.252 1.00 62.94 330 LEU A N 1
ATOM 2464 C CA . LEU A 1 330 ? -10.268 -1.441 43.417 1.00 62.94 330 LEU A CA 1
ATOM 2465 C C . LEU A 1 330 ? -11.190 -1.082 44.583 1.00 62.94 330 LEU A C 1
ATOM 2467 O O . LEU A 1 330 ? -10.889 -1.424 45.722 1.00 62.94 330 LEU A O 1
ATOM 2471 N N . GLY A 1 331 ? -12.341 -0.459 44.315 1.00 60.16 331 GLY A N 1
ATOM 2472 C CA . GLY A 1 331 ? -13.370 -0.225 45.328 1.00 60.16 331 GLY A CA 1
ATOM 2473 C C . GLY A 1 331 ? -13.924 -1.524 45.921 1.00 60.16 331 GLY A C 1
ATOM 2474 O O . GLY A 1 331 ? -14.182 -1.590 47.120 1.00 60.16 331 GLY A O 1
ATOM 2475 N N . TRP A 1 332 ? -14.061 -2.577 45.111 1.00 65.38 332 TRP A N 1
ATOM 2476 C CA . TRP A 1 332 ? -14.456 -3.909 45.576 1.00 65.38 332 TRP A CA 1
ATOM 2477 C C . TRP A 1 332 ? -13.347 -4.609 46.380 1.00 65.38 332 TRP A C 1
ATOM 2479 O O . TRP A 1 332 ? -13.624 -5.140 47.454 1.00 65.38 332 TRP A O 1
ATOM 2489 N N . LEU A 1 333 ? -12.091 -4.550 45.922 1.00 64.25 333 LEU A N 1
ATOM 2490 C CA . LEU A 1 333 ? -10.926 -5.093 46.637 1.00 64.25 333 LEU A CA 1
ATOM 2491 C C . LEU A 1 333 ? -10.716 -4.400 47.991 1.00 64.25 333 LEU A C 1
ATOM 2493 O O . LEU A 1 333 ? -10.546 -5.072 49.003 1.00 64.25 333 LEU A O 1
ATOM 2497 N N . ARG A 1 334 ? -10.831 -3.069 48.045 1.00 63.56 334 ARG A N 1
ATOM 2498 C CA . ARG A 1 334 ? -10.688 -2.278 49.279 1.00 63.56 334 ARG A CA 1
ATOM 2499 C C . ARG A 1 334 ? -11.785 -2.566 50.312 1.00 63.56 334 ARG A C 1
ATOM 2501 O O . ARG A 1 334 ? -11.558 -2.361 51.493 1.00 63.56 334 ARG A O 1
ATOM 2508 N N . ARG A 1 335 ? -12.952 -3.072 49.887 1.00 67.44 335 ARG A N 1
ATOM 2509 C CA . ARG A 1 335 ? -14.023 -3.549 50.787 1.00 67.44 335 ARG A CA 1
ATOM 2510 C C . ARG A 1 335 ? -13.805 -4.979 51.297 1.00 67.44 335 ARG A C 1
ATOM 2512 O O . ARG A 1 335 ? -14.487 -5.382 52.230 1.00 67.44 335 ARG A O 1
ATOM 2519 N N . ARG A 1 336 ? -12.914 -5.756 50.670 1.00 68.81 336 ARG A N 1
ATOM 2520 C CA . ARG A 1 336 ? -12.613 -7.152 51.036 1.00 68.81 336 ARG A CA 1
ATOM 2521 C C . ARG A 1 336 ? -11.286 -7.339 51.763 1.00 68.81 336 ARG A C 1
ATOM 2523 O O . ARG A 1 336 ? -11.070 -8.416 52.305 1.00 68.81 336 ARG A O 1
ATOM 2530 N N . ILE A 1 337 ? -10.421 -6.329 51.780 1.00 60.44 337 ILE A N 1
ATOM 2531 C CA . ILE A 1 337 ? -9.231 -6.316 52.630 1.00 60.44 337 ILE A CA 1
ATOM 2532 C C . ILE A 1 337 ? -9.673 -5.747 53.984 1.00 60.44 337 ILE A C 1
ATOM 2534 O O . ILE A 1 337 ? -9.971 -4.552 54.045 1.00 60.44 337 ILE A O 1
ATOM 2538 N N . PRO A 1 338 ? -9.786 -6.562 55.049 1.00 56.12 338 PRO A N 1
ATOM 2539 C CA . PRO A 1 338 ? -10.021 -6.028 56.380 1.00 56.12 338 PRO A CA 1
ATOM 2540 C C . PRO A 1 338 ? -8.836 -5.131 56.740 1.00 56.12 338 PRO A C 1
ATOM 2542 O O . PRO A 1 338 ? -7.679 -5.540 56.640 1.00 56.12 338 PRO A O 1
ATOM 2545 N N . THR A 1 339 ? -9.127 -3.886 57.102 1.00 57.81 339 THR A N 1
ATOM 2546 C CA . THR A 1 339 ? -8.165 -3.016 57.774 1.00 57.81 339 THR A CA 1
ATOM 2547 C C . THR A 1 339 ? -7.818 -3.674 59.105 1.00 57.81 339 THR A C 1
ATOM 2549 O O . THR A 1 339 ? -8.680 -3.736 59.983 1.00 57.81 339 THR A O 1
ATOM 2552 N N . PHE A 1 340 ? -6.611 -4.229 59.200 1.00 48.06 340 PHE A N 1
ATOM 2553 C CA . PHE A 1 340 ? -5.963 -4.516 60.477 1.00 48.06 340 PHE A CA 1
ATOM 2554 C C . PHE A 1 340 ? -5.432 -3.215 61.074 1.00 48.06 340 PHE A C 1
ATOM 2556 O O . PHE A 1 340 ? -4.985 -2.352 60.281 1.00 48.06 340 PHE A O 1
#

Secondary structure (DSSP, 8-state):
-----S---PPPEEEETTEEE---PPSEEEEEEEEETTEEEEEEEEESPS---------EEEEEEEE-TTS-B---EEEEEETTEE---SEE-SEEEEEEEEETTEEEEEEEEEESS-EEEEEE-SPPPSHHHHHHHHHHHHHHHHHHHTGGG--HHHHHHHHHHHHHHHGGGSEEEEEEEEETTEEEEEEEEETTEEEEEEEEETTEEEEEEE---HHHHHHHHHHHHHHHHHHHHHHHHHHH--TTHHHHHHHHHHHHHHHHHHHHHHHHHHHTSSSSEEEEEE---TT-----EEEEEEEE-HHHHHHHHHHHHHHHHHHHHHHHHHHHHHHHS---